Protein AF-A0A167FLJ2-F1 (afdb_monomer)

Organism: Calocera viscosa (strain TUFC12733) (NCBI:txid1330018)

Mean predicted aligned error: 7.04 Å

Solvent-accessible surface area (backbone atoms only — not comparable to full-atom values): 12359 Å² total; per-residue (Å²): 117,66,85,41,90,70,54,42,60,51,45,57,73,48,72,63,27,60,35,22,40,29,61,44,22,26,62,32,40,19,71,43,93,87,40,38,44,76,43,62,85,83,61,85,36,83,69,47,69,50,97,84,57,35,36,35,34,30,35,59,94,45,98,50,28,43,36,39,36,40,40,36,60,45,96,45,95,87,51,50,37,34,37,42,36,35,43,39,38,28,67,38,90,50,54,32,43,35,38,45,21,10,42,37,37,61,43,88,65,64,94,62,80,88,75,70,91,80,86,77,58,50,76,46,61,41,64,33,33,7,35,38,36,26,87,62,23,37,23,20,27,36,48,34,63,65,72,34,49,18,37,63,42,60,34,47,70,62,24,34,82,81,40,61,31,32,32,28,15,22,34,40,35,79,38,51,49,65,33,77,42,75,50,40,33,40,38,31,56,43,67,48,57,103,68,71,71,78,89,46,76,65,52,55,51,54,48,54,50,43,50,67,76,60,67,61,68,28,92,42,72,67,54,45,40,69,77,38,64,88,73,110

Secondary structure (DSSP, 8-state):
---BTTTB-B--S-SSSHHHH---SSEEEE--TTS---EE--S-EEEEE-TT--EEEEEEEETTEEEEEEEEPPSSTT--EEEEEEEEEE-SSS-EEEEEE---EE----S-TTS--SSS-EEEE-SSEEEEEETTEEEEEEESS--S-EEEEEPPTT-BSS-SSEEEEEEEEEE-TT-EEEEEEEEEEEE--SS-----HHHHHHHHHHHHHS----SSHHHHHHH-GGG-

Radius of gyration: 17.1 Å; Cα contacts (8 Å, |Δi|>4): 583; chains: 1; bounding box: 47×35×47 Å

Sequence (232 aa):
MAYSSTFAFSIPGGTLGIDQFAPDSTLSISDDPDGERWLARRVVLNASIDNGGVIRSEWHPWEDVSIRTWLVPPSTPDSTFHTRIHKITNHSTKHLTAADASFANETEAVRNANSIKKSGTQHYASETAAFTVSNPGVSGVIDLLGDGPAEVRSADVNTNIVFTRTVIPMILTQVKPGEDKWNATRIDGKPSGSSTKPVNDTWLTEWEGQEHSAGTKFSDVAALKAEFPCLA

Foldseek 3Di:
DDADPLLGDFAQCDAFACQSNVDEQFKWKDLDPVRTGIDTADDWAPWDADPQRWTWTKGDPDPQKIKIKTWHQDPDPPAQKIKIKIWIFGQDQTKMKMKRWAG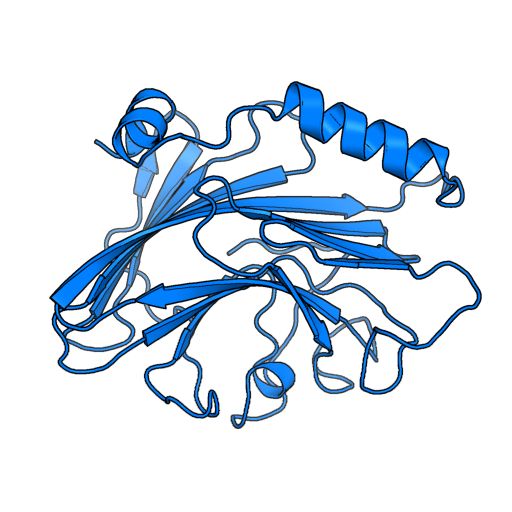WDADPDDADPPDDDDDQWDWDWDLFKIWIQHQFGIKIKGWLQSAGTWDWAKHQAPRGPPHRTTIIIIGIHMAHHRDTDMTMMMIGDDGCPPDNDRDDPVVVVVVVVVVVVVPRSDPDVVSVCVVPVVVD

Nearest PDB structures (foldseek):
  7fe3-assembly1_A  TM=5.424E-01  e=2.980E-04  Flavobacterium johnsoniae UW101
  7bm6-assembly1_B  TM=4.512E-01  e=1.551E-02  Zobellia galactanivorans
  2pcs-assembly1_A  TM=3.408E-01  e=3.235E+00  Geobacillus kaustophilus HTA426

Structure (mmCIF, N/CA/C/O backbone):
data_AF-A0A167FLJ2-F1
#
_entry.id   AF-A0A167FLJ2-F1
#
loop_
_atom_site.group_PDB
_atom_site.id
_atom_site.type_symbol
_atom_site.label_atom_id
_atom_site.label_alt_id
_atom_site.label_comp_id
_atom_site.label_asym_id
_atom_site.label_entity_id
_atom_site.label_seq_id
_atom_site.pdbx_PDB_ins_code
_atom_site.Cartn_x
_atom_site.Cartn_y
_atom_site.Cartn_z
_atom_site.occupancy
_atom_site.B_iso_or_equiv
_atom_site.auth_seq_id
_atom_site.auth_comp_id
_atom_site.auth_asym_id
_atom_site.auth_atom_id
_atom_site.pdbx_PDB_model_num
ATOM 1 N N . MET A 1 1 ? -4.713 -4.646 -4.311 1.00 82.44 1 MET A N 1
ATOM 2 C CA . MET A 1 1 ? -3.639 -5.572 -4.690 1.00 82.44 1 MET A CA 1
ATOM 3 C C . MET A 1 1 ? -3.664 -5.732 -6.190 1.00 82.44 1 MET A C 1
ATOM 5 O O . MET A 1 1 ? -4.754 -5.869 -6.739 1.00 82.44 1 MET A O 1
ATOM 9 N N . ALA A 1 2 ? -2.495 -5.693 -6.817 1.00 86.88 2 ALA A N 1
ATOM 10 C CA . ALA A 1 2 ? -2.303 -6.024 -8.221 1.00 86.88 2 ALA A CA 1
ATOM 11 C C . ALA A 1 2 ? -1.064 -6.920 -8.357 1.00 86.88 2 ALA A C 1
ATOM 13 O O . ALA A 1 2 ? -0.147 -6.826 -7.550 1.00 86.88 2 ALA A O 1
ATOM 14 N N . TYR A 1 3 ? -1.025 -7.770 -9.378 1.00 87.19 3 TYR A N 1
ATOM 15 C CA . TYR A 1 3 ? 0.133 -8.617 -9.667 1.00 87.19 3 TYR A CA 1
ATOM 16 C C . TYR A 1 3 ? 0.774 -8.194 -10.983 1.00 87.19 3 TYR A C 1
ATOM 18 O O . TYR A 1 3 ? 0.080 -7.755 -11.900 1.00 87.19 3 TYR A O 1
ATOM 26 N N . SER A 1 4 ? 2.093 -8.347 -11.078 1.00 89.00 4 SER A N 1
ATOM 27 C CA . SER A 1 4 ? 2.855 -8.061 -12.291 1.00 89.00 4 SER A CA 1
ATOM 28 C C . SER A 1 4 ? 3.665 -9.285 -12.687 1.00 89.00 4 SER A C 1
ATOM 30 O O . SER A 1 4 ? 4.384 -9.851 -11.870 1.00 89.00 4 SER A O 1
ATOM 32 N N . SER A 1 5 ? 3.581 -9.692 -13.952 1.00 89.38 5 SER A N 1
ATOM 33 C CA . SER A 1 5 ? 4.451 -10.743 -14.490 1.00 89.38 5 SER A CA 1
ATOM 34 C C . SER A 1 5 ? 5.906 -10.286 -14.622 1.00 89.38 5 SER A C 1
ATOM 36 O O . SER A 1 5 ? 6.804 -11.119 -14.592 1.00 89.38 5 SER A O 1
ATOM 38 N N . THR A 1 6 ? 6.146 -8.978 -14.748 1.00 90.00 6 THR A N 1
ATOM 39 C CA . THR A 1 6 ? 7.491 -8.395 -14.849 1.00 90.00 6 THR A CA 1
ATOM 40 C C . THR A 1 6 ? 8.181 -8.305 -13.493 1.00 90.00 6 THR A C 1
ATOM 42 O O . THR A 1 6 ? 9.355 -8.639 -13.380 1.00 90.00 6 THR A O 1
ATOM 45 N N . PHE A 1 7 ? 7.452 -7.857 -12.470 1.00 92.81 7 PHE A N 1
ATOM 46 C CA . PHE A 1 7 ? 7.988 -7.639 -11.120 1.00 92.81 7 PHE A CA 1
ATOM 47 C C . PHE A 1 7 ? 7.789 -8.847 -10.189 1.00 92.81 7 PHE A C 1
ATOM 49 O O . PHE A 1 7 ? 8.326 -8.890 -9.082 1.00 92.81 7 PHE A O 1
ATOM 56 N N . ALA A 1 8 ? 7.038 -9.846 -10.662 1.00 93.88 8 ALA A N 1
ATOM 57 C CA . ALA A 1 8 ? 6.591 -10.995 -9.892 1.00 93.88 8 ALA A CA 1
ATOM 58 C C . ALA A 1 8 ? 5.851 -10.573 -8.606 1.00 93.88 8 ALA A C 1
ATOM 60 O O . ALA A 1 8 ? 5.172 -9.543 -8.585 1.00 93.88 8 ALA A O 1
ATOM 61 N N . PHE A 1 9 ? 5.920 -11.405 -7.567 1.00 94.06 9 PHE A N 1
ATOM 62 C CA . PHE A 1 9 ? 5.395 -11.093 -6.243 1.00 94.06 9 PHE A CA 1
ATOM 63 C C . PHE A 1 9 ? 6.297 -11.661 -5.144 1.00 94.06 9 PHE A C 1
ATOM 65 O O . PHE A 1 9 ? 7.100 -12.573 -5.374 1.00 94.06 9 PHE A O 1
ATOM 72 N N . SER A 1 10 ? 6.137 -11.118 -3.948 1.00 94.75 10 SER A N 1
ATOM 73 C CA . SER A 1 10 ? 6.903 -11.436 -2.755 1.00 94.75 10 SER A CA 1
ATOM 74 C C . SER A 1 10 ? 6.071 -12.289 -1.813 1.00 94.75 10 SER A C 1
ATOM 76 O O . SER A 1 10 ? 4.848 -12.166 -1.720 1.00 94.75 10 SER A O 1
ATOM 78 N N . ILE A 1 11 ? 6.745 -13.197 -1.122 1.00 93.38 11 ILE A N 1
ATOM 79 C CA . ILE A 1 11 ? 6.173 -14.018 -0.064 1.00 93.38 11 ILE A CA 1
ATOM 80 C C . ILE A 1 11 ? 6.906 -13.647 1.227 1.00 93.38 11 ILE A C 1
ATOM 82 O O . ILE A 1 11 ? 8.137 -13.552 1.200 1.00 93.38 11 ILE A O 1
ATOM 86 N N . PRO A 1 12 ? 6.193 -13.459 2.354 1.00 92.81 12 PRO A N 1
ATOM 87 C CA . PRO A 1 12 ? 6.838 -13.167 3.625 1.00 92.81 12 PRO A CA 1
ATOM 88 C C . PRO A 1 12 ? 7.912 -14.209 3.968 1.00 92.81 12 PRO A C 1
ATOM 90 O O . PRO A 1 12 ? 7.626 -15.406 4.041 1.00 92.81 12 PRO A O 1
ATOM 93 N N . GLY A 1 13 ? 9.145 -13.750 4.191 1.00 89.88 13 GLY A N 1
ATOM 94 C CA . GLY A 1 13 ? 10.271 -14.587 4.629 1.00 89.88 13 GLY A CA 1
ATOM 95 C C . GLY A 1 13 ? 10.269 -14.846 6.139 1.00 89.88 13 GLY A C 1
ATOM 96 O O . GLY A 1 13 ? 10.947 -15.751 6.623 1.00 89.88 13 GLY A O 1
ATOM 97 N N . GLY A 1 14 ? 9.481 -14.066 6.878 1.00 90.88 14 GLY A N 1
ATOM 98 C CA . GLY A 1 14 ? 9.306 -14.158 8.320 1.00 90.88 14 GLY A CA 1
ATOM 99 C C . GLY A 1 14 ? 8.166 -13.259 8.797 1.00 90.88 14 GLY A C 1
ATOM 100 O O . GLY A 1 14 ? 7.367 -12.768 7.999 1.00 90.88 14 GLY A O 1
ATOM 101 N N . THR A 1 15 ? 8.067 -13.069 10.111 1.00 86.19 15 THR A N 1
ATOM 102 C CA . THR A 1 15 ? 6.959 -12.332 10.749 1.00 86.19 15 THR A CA 1
ATOM 103 C C . THR A 1 15 ? 7.416 -11.098 11.521 1.00 86.19 15 THR A C 1
ATOM 105 O O . THR A 1 15 ? 6.609 -10.553 12.269 1.00 86.19 15 THR A O 1
ATOM 108 N N . LEU A 1 16 ? 8.697 -10.729 11.420 1.00 91.50 16 LEU A N 1
ATOM 109 C CA . LEU A 1 16 ? 9.323 -9.673 12.214 1.00 91.50 16 LEU A CA 1
ATOM 110 C C . LEU A 1 16 ? 9.861 -8.573 11.299 1.00 91.50 16 LEU A C 1
ATOM 112 O O . LEU A 1 16 ? 10.849 -8.756 10.586 1.00 91.50 16 LEU A O 1
ATOM 116 N N . GLY A 1 17 ? 9.177 -7.437 11.312 1.00 94.38 17 GLY A N 1
ATOM 117 C CA . GLY A 1 17 ? 9.516 -6.263 10.527 1.00 94.38 17 GLY A CA 1
ATOM 118 C C . GLY A 1 17 ? 8.892 -6.256 9.133 1.00 94.38 17 GLY A C 1
ATOM 119 O O . GLY A 1 17 ? 8.553 -7.289 8.545 1.00 94.38 17 GLY A O 1
ATOM 120 N N . ILE A 1 18 ? 8.775 -5.053 8.573 1.00 94.94 18 ILE A N 1
ATOM 121 C CA . ILE A 1 18 ? 8.226 -4.849 7.227 1.00 94.94 18 ILE A CA 1
ATOM 122 C C . ILE A 1 18 ? 9.104 -5.477 6.133 1.00 94.94 18 ILE A C 1
ATOM 124 O O . ILE A 1 18 ? 8.587 -5.929 5.115 1.00 94.94 18 ILE A O 1
ATOM 128 N N . ASP A 1 19 ? 10.415 -5.568 6.371 1.00 93.75 19 ASP A N 1
ATOM 129 C CA . ASP A 1 19 ? 11.386 -6.122 5.423 1.00 93.75 19 ASP A CA 1
ATOM 130 C C . ASP A 1 19 ? 11.192 -7.641 5.233 1.00 93.75 19 ASP A C 1
ATOM 132 O O . ASP A 1 19 ? 11.291 -8.146 4.114 1.00 93.75 19 ASP A O 1
ATOM 136 N N . GLN A 1 20 ? 10.858 -8.371 6.309 1.00 94.31 20 GLN A N 1
ATOM 137 C CA . GLN A 1 20 ? 10.501 -9.798 6.253 1.00 94.31 20 GLN A CA 1
ATOM 138 C C . GLN A 1 20 ? 9.083 -10.024 5.747 1.00 94.31 20 GLN A C 1
ATOM 140 O O . GLN A 1 20 ? 8.828 -11.028 5.081 1.00 94.31 20 GLN A O 1
ATOM 145 N N . PHE A 1 21 ? 8.164 -9.113 6.081 1.00 95.94 21 PHE A N 1
ATOM 146 C CA . PHE A 1 21 ? 6.792 -9.164 5.592 1.00 95.94 21 PHE A CA 1
ATOM 147 C C . PHE A 1 21 ? 6.718 -8.931 4.077 1.00 95.94 21 PHE A C 1
ATOM 149 O O . PHE A 1 21 ? 5.854 -9.505 3.420 1.00 95.94 21 PHE A O 1
ATOM 156 N N . ALA A 1 22 ? 7.648 -8.132 3.536 1.00 95.44 22 ALA A N 1
ATOM 157 C CA . ALA A 1 22 ? 7.833 -7.846 2.116 1.00 95.44 22 ALA A CA 1
ATOM 158 C C . ALA A 1 22 ? 6.513 -7.519 1.384 1.00 95.44 22 ALA A C 1
ATOM 160 O O . ALA A 1 22 ? 6.160 -8.202 0.420 1.00 95.44 22 ALA A O 1
ATOM 161 N N . PRO A 1 23 ? 5.748 -6.505 1.839 1.00 93.69 23 PRO A N 1
ATOM 162 C CA . PRO A 1 23 ? 4.436 -6.235 1.277 1.00 93.69 23 PRO A CA 1
ATOM 163 C C . PRO A 1 23 ? 4.579 -5.597 -0.097 1.00 93.69 23 PRO A C 1
ATOM 165 O O . PRO A 1 23 ? 4.807 -4.399 -0.183 1.00 93.69 23 PRO A O 1
ATOM 168 N N . ASP A 1 24 ? 4.431 -6.359 -1.175 1.00 92.56 24 ASP A N 1
ATOM 169 C CA . ASP A 1 24 ? 4.435 -5.795 -2.519 1.00 92.56 24 ASP A CA 1
ATOM 170 C C . ASP A 1 24 ? 3.029 -5.641 -3.098 1.00 92.56 24 ASP A C 1
ATOM 172 O O . ASP A 1 24 ? 2.114 -6.437 -2.887 1.00 92.56 24 ASP A O 1
ATOM 176 N N . SER A 1 25 ? 2.836 -4.525 -3.798 1.00 94.69 25 SER A N 1
ATOM 177 C CA . SER A 1 25 ? 1.577 -4.132 -4.428 1.00 94.69 25 SER A CA 1
ATOM 178 C C . SER A 1 25 ? 0.351 -4.269 -3.509 1.00 94.69 25 SER A C 1
ATOM 180 O O . SER A 1 25 ? -0.762 -4.589 -3.949 1.00 94.69 25 SER A O 1
ATOM 182 N N . THR A 1 26 ? 0.520 -3.995 -2.214 1.00 95.62 26 THR A N 1
ATOM 183 C CA . THR A 1 26 ? -0.542 -4.126 -1.216 1.00 95.62 26 THR A CA 1
ATOM 184 C C . THR A 1 26 ? -0.454 -3.071 -0.118 1.00 95.62 26 THR A C 1
ATOM 186 O O . THR A 1 26 ? 0.623 -2.577 0.208 1.00 95.62 26 THR A O 1
ATOM 189 N N . LEU A 1 27 ? -1.611 -2.791 0.485 1.00 97.44 27 LEU A N 1
ATOM 190 C CA . LEU A 1 27 ? -1.714 -2.080 1.751 1.00 97.44 27 LEU A CA 1
ATOM 191 C C . LEU A 1 27 ? -1.494 -3.068 2.897 1.00 97.44 27 LEU A C 1
ATOM 193 O O . LEU A 1 27 ? -2.144 -4.121 2.940 1.00 97.44 27 LEU A O 1
ATOM 197 N N . SER A 1 28 ? -0.636 -2.686 3.834 1.00 97.12 28 SER A N 1
ATOM 198 C CA . SER A 1 28 ? -0.332 -3.431 5.056 1.00 97.12 28 SER A CA 1
ATOM 199 C C . SER A 1 28 ? -0.493 -2.535 6.274 1.00 97.12 28 SER A C 1
ATOM 201 O O . SER A 1 28 ? -0.269 -1.333 6.178 1.00 97.12 28 SER A O 1
ATOM 203 N N . ILE A 1 29 ? -0.890 -3.101 7.411 1.00 97.62 29 ILE A N 1
ATOM 204 C CA . ILE A 1 29 ? -1.167 -2.348 8.639 1.00 97.62 29 ILE A CA 1
ATOM 205 C C . ILE A 1 29 ? -0.451 -3.000 9.820 1.00 97.62 29 ILE A C 1
ATOM 207 O O . ILE A 1 29 ? -0.480 -4.223 9.954 1.00 97.62 29 ILE A O 1
ATOM 211 N N . SER A 1 30 ? 0.136 -2.179 10.683 1.00 97.44 30 SER A N 1
ATOM 212 C CA . SER A 1 30 ? 0.721 -2.558 11.969 1.00 97.44 30 SER A CA 1
ATOM 213 C C . SER A 1 30 ? 0.032 -1.787 13.094 1.00 97.44 30 SER A C 1
ATOM 215 O O . SER A 1 30 ? -0.171 -0.580 12.967 1.00 97.44 30 SER A O 1
ATOM 217 N N . ASP A 1 31 ? -0.308 -2.466 14.190 1.00 96.44 31 ASP A N 1
ATOM 218 C CA . ASP A 1 31 ? -0.665 -1.855 15.480 1.00 96.44 31 ASP A CA 1
ATOM 219 C C . ASP A 1 31 ? 0.512 -1.867 16.476 1.00 96.44 31 ASP A C 1
ATOM 221 O O . ASP A 1 31 ? 0.356 -1.484 17.639 1.00 96.44 31 ASP A O 1
ATOM 225 N N . ASP A 1 32 ? 1.677 -2.336 16.020 1.00 93.94 32 ASP A N 1
ATOM 226 C CA . ASP A 1 32 ? 2.922 -2.415 16.770 1.00 93.94 32 ASP A CA 1
ATOM 227 C C . ASP A 1 32 ? 3.747 -1.130 16.550 1.00 93.94 32 ASP A C 1
ATOM 229 O O . ASP A 1 32 ? 4.119 -0.850 15.401 1.00 93.94 32 ASP A O 1
ATOM 233 N N . PRO A 1 33 ? 4.042 -0.351 17.611 1.00 88.75 33 PRO A N 1
ATOM 234 C CA . PRO A 1 33 ? 4.858 0.860 17.519 1.00 88.75 33 PRO A CA 1
ATOM 235 C C . PRO A 1 33 ? 6.273 0.615 16.989 1.00 88.75 33 PRO A C 1
ATOM 237 O O . PRO A 1 33 ? 6.836 1.504 16.353 1.00 88.75 3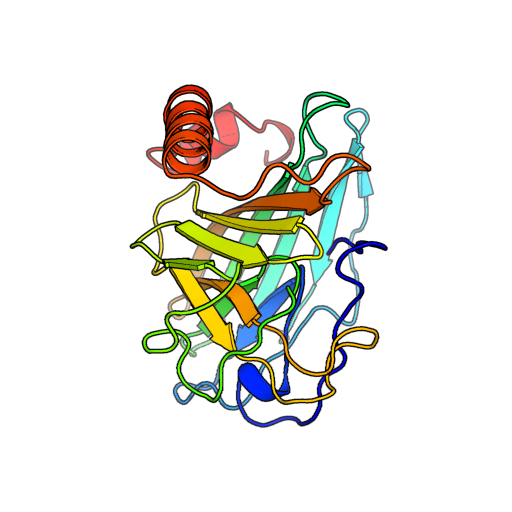3 PRO A O 1
ATOM 240 N N . ASP A 1 34 ? 6.831 -0.574 17.230 1.00 90.06 34 ASP A N 1
ATOM 241 C CA . ASP A 1 34 ? 8.172 -0.945 16.775 1.00 90.06 34 ASP A CA 1
ATOM 242 C C . ASP A 1 34 ? 8.155 -1.455 15.321 1.00 90.06 34 ASP A C 1
ATOM 244 O O . ASP A 1 34 ? 9.201 -1.645 14.702 1.00 90.06 34 ASP A O 1
ATOM 248 N N . GLY A 1 35 ? 6.964 -1.643 14.735 1.00 89.31 35 GLY A N 1
ATOM 249 C CA . GLY A 1 35 ? 6.806 -2.078 13.349 1.00 89.31 35 GLY A CA 1
ATOM 250 C C . GLY A 1 35 ? 7.192 -3.539 13.121 1.00 89.31 35 GLY A C 1
ATOM 251 O O . GLY A 1 35 ? 7.552 -3.907 12.003 1.00 89.31 35 GLY A O 1
ATOM 252 N N . GLU A 1 36 ? 7.116 -4.377 14.155 1.00 92.12 36 GLU A N 1
ATOM 253 C CA . GLU A 1 36 ? 7.486 -5.792 14.072 1.00 92.12 36 GLU A CA 1
ATOM 254 C C . GLU A 1 36 ? 6.409 -6.644 13.393 1.00 92.12 36 GLU A C 1
ATOM 256 O O . GLU A 1 36 ? 6.729 -7.600 12.693 1.00 92.12 36 GLU A O 1
ATOM 261 N N . ARG A 1 37 ? 5.123 -6.316 13.558 1.00 94.56 37 ARG A N 1
ATOM 262 C CA . ARG A 1 37 ? 4.017 -7.162 13.085 1.00 94.56 37 ARG A CA 1
ATOM 263 C C . ARG A 1 37 ? 3.145 -6.433 12.083 1.00 94.56 37 ARG A C 1
ATOM 265 O O . ARG A 1 37 ? 2.548 -5.412 12.394 1.00 94.56 37 ARG A O 1
ATOM 272 N N . TRP A 1 38 ? 3.002 -7.029 10.906 1.00 96.75 38 TRP A N 1
ATOM 273 C CA . TRP A 1 38 ? 2.205 -6.474 9.820 1.00 96.75 38 TRP A CA 1
ATOM 274 C C . TRP A 1 38 ? 1.111 -7.442 9.399 1.00 96.75 38 TRP A C 1
ATOM 276 O O . TRP A 1 38 ? 1.310 -8.656 9.332 1.00 96.75 38 TRP A O 1
ATOM 286 N N . LEU A 1 39 ? -0.056 -6.887 9.094 1.00 96.75 39 LEU A N 1
ATOM 287 C CA . LEU A 1 39 ? -1.187 -7.601 8.529 1.00 96.75 39 LEU A CA 1
ATOM 288 C C . LEU A 1 39 ? -1.494 -7.054 7.140 1.00 96.75 39 LEU A C 1
ATOM 290 O O . LEU A 1 39 ? -1.577 -5.845 6.932 1.00 96.75 39 LEU A O 1
ATOM 294 N N . ALA A 1 40 ? -1.741 -7.965 6.206 1.00 95.56 40 ALA A N 1
ATOM 295 C CA . ALA A 1 40 ? -2.342 -7.665 4.917 1.00 95.56 40 ALA A CA 1
ATOM 296 C C . ALA A 1 40 ? -3.716 -8.332 4.826 1.00 95.56 40 ALA A C 1
ATOM 298 O O . ALA A 1 40 ? -4.113 -9.163 5.652 1.00 95.56 40 ALA A O 1
ATOM 299 N N . ARG A 1 41 ? -4.465 -7.966 3.791 1.00 95.94 41 ARG A N 1
ATOM 300 C CA . ARG A 1 41 ? -5.815 -8.475 3.577 1.00 95.94 41 ARG A CA 1
ATOM 301 C C . ARG A 1 41 ? -5.830 -9.982 3.336 1.00 95.94 41 ARG A C 1
ATOM 303 O O . ARG A 1 41 ? -5.389 -10.446 2.292 1.00 95.94 41 ARG A O 1
ATOM 310 N N . ARG A 1 42 ? -6.444 -10.722 4.263 1.00 92.62 42 ARG A N 1
ATOM 311 C CA . ARG A 1 42 ? -6.671 -12.173 4.143 1.00 92.62 42 ARG A CA 1
ATOM 312 C C . ARG A 1 42 ? -8.096 -12.535 3.725 1.00 92.62 42 ARG A C 1
ATOM 314 O O . ARG A 1 42 ? -8.289 -13.434 2.916 1.00 92.62 42 ARG A O 1
ATOM 321 N N . VAL A 1 43 ? -9.091 -11.852 4.291 1.00 95.69 43 VAL A N 1
ATOM 322 C CA . VAL A 1 43 ? -10.515 -12.073 4.001 1.00 95.69 43 VAL A CA 1
ATOM 323 C C . VAL A 1 43 ? -11.066 -10.832 3.315 1.00 95.69 43 VAL A C 1
ATOM 325 O O . VAL A 1 43 ? -10.875 -9.719 3.802 1.00 95.69 43 VAL A O 1
ATOM 328 N N . VAL A 1 44 ? -11.729 -11.031 2.177 1.00 96.81 44 VAL A N 1
ATOM 329 C CA . VAL A 1 44 ? -12.363 -9.961 1.403 1.00 96.81 44 VAL A CA 1
ATOM 330 C C . VAL A 1 44 ? -13.856 -9.952 1.705 1.00 96.81 44 VAL A C 1
ATOM 332 O O . VAL A 1 44 ? -14.526 -10.974 1.574 1.00 96.81 44 VAL A O 1
ATOM 335 N N . LEU A 1 45 ? -14.374 -8.790 2.081 1.00 97.75 45 LEU A N 1
ATOM 336 C CA . LEU A 1 45 ? -15.783 -8.542 2.359 1.00 97.75 45 LEU A CA 1
ATOM 337 C C . LEU A 1 45 ? -16.327 -7.507 1.372 1.00 97.75 45 LEU A C 1
ATOM 339 O O . LEU A 1 45 ? -15.578 -6.674 0.859 1.00 97.75 45 LEU A O 1
ATOM 343 N N . ASN A 1 46 ? -17.638 -7.544 1.123 1.00 96.25 46 ASN A N 1
ATOM 344 C CA . ASN A 1 46 ? -18.362 -6.521 0.357 1.00 96.25 46 ASN A CA 1
ATOM 345 C C . ASN A 1 46 ? -17.715 -6.168 -1.000 1.00 96.25 46 ASN A C 1
ATOM 347 O O . ASN A 1 46 ? -17.727 -5.006 -1.414 1.00 96.25 46 ASN A O 1
ATOM 351 N N . ALA A 1 47 ? -17.124 -7.163 -1.671 1.00 96.81 47 ALA A N 1
ATOM 352 C CA . ALA A 1 47 ? -16.474 -6.977 -2.960 1.00 96.81 47 ALA A CA 1
ATOM 353 C C . ALA A 1 47 ? -17.501 -6.650 -4.052 1.00 96.81 47 ALA A C 1
ATOM 355 O O . ALA A 1 47 ? -18.517 -7.330 -4.188 1.00 96.81 47 ALA A O 1
ATOM 356 N N . SER A 1 48 ? -17.219 -5.622 -4.844 1.00 96.88 48 SER A N 1
ATOM 357 C CA . SER A 1 48 ? -18.039 -5.210 -5.982 1.00 96.88 48 SER A CA 1
ATOM 358 C C . SER A 1 48 ? -17.167 -4.579 -7.061 1.00 96.88 48 SER A C 1
ATOM 360 O O . SER A 1 48 ? -16.134 -3.990 -6.749 1.00 96.88 48 SER A O 1
ATOM 362 N N . ILE A 1 49 ? -17.609 -4.652 -8.311 1.00 97.06 49 ILE A N 1
ATOM 363 C CA . ILE A 1 49 ? -17.040 -3.905 -9.434 1.00 97.06 49 ILE A CA 1
ATOM 364 C C . ILE A 1 49 ? -18.143 -3.029 -10.029 1.00 97.06 49 ILE A C 1
ATOM 366 O O . ILE A 1 49 ? -19.271 -3.502 -10.183 1.00 97.06 49 ILE A O 1
ATOM 370 N N . ASP A 1 50 ? -17.852 -1.757 -10.289 1.00 94.69 50 ASP A N 1
ATOM 371 C CA . ASP A 1 50 ? -18.806 -0.846 -10.929 1.00 94.69 50 ASP A CA 1
ATOM 372 C C . ASP A 1 50 ? -18.683 -0.847 -12.465 1.00 94.69 50 ASP A C 1
ATOM 374 O O . ASP A 1 50 ? -17.824 -1.513 -13.046 1.00 94.69 50 ASP A O 1
ATOM 378 N N . ASN A 1 51 ? -19.550 -0.085 -13.139 1.00 92.00 51 ASN A N 1
ATOM 379 C CA . ASN A 1 51 ? -19.559 0.017 -14.604 1.00 92.00 51 ASN A CA 1
ATOM 380 C C . ASN A 1 51 ? -18.302 0.693 -15.184 1.00 92.00 51 ASN A C 1
ATOM 382 O O . ASN A 1 51 ? -18.041 0.554 -16.376 1.00 92.00 51 ASN A O 1
ATOM 386 N N . GLY A 1 52 ? -17.544 1.430 -14.367 1.00 90.12 52 GLY A N 1
ATOM 387 C CA . GLY A 1 52 ? -16.257 2.024 -14.730 1.00 90.12 52 GLY A CA 1
ATOM 388 C C . GLY A 1 52 ? -15.070 1.092 -14.476 1.00 90.12 52 GLY A C 1
ATOM 389 O O . GLY A 1 52 ? -13.932 1.472 -14.738 1.00 90.12 52 GLY A O 1
ATOM 390 N N . GLY A 1 53 ? -15.312 -0.121 -13.967 1.00 93.44 53 GLY A N 1
ATOM 391 C CA . GLY A 1 53 ? -14.273 -1.088 -13.624 1.00 93.44 53 GLY A CA 1
ATOM 392 C C . GLY A 1 53 ? -13.601 -0.830 -12.275 1.00 93.44 53 GLY A C 1
ATOM 393 O O . GLY A 1 53 ? -12.613 -1.495 -11.962 1.00 93.44 53 GLY A O 1
ATOM 394 N N . VAL A 1 54 ? -14.112 0.100 -11.458 1.00 96.31 54 VAL A N 1
ATOM 395 C CA . VAL A 1 54 ? -13.580 0.345 -10.113 1.00 96.31 54 VAL A CA 1
ATOM 396 C C . VAL A 1 54 ? -13.942 -0.834 -9.224 1.00 96.31 54 VAL A C 1
ATOM 398 O O . VAL A 1 54 ? -15.117 -1.155 -9.025 1.00 96.31 54 VAL A O 1
ATOM 401 N N . ILE A 1 55 ? -12.924 -1.469 -8.650 1.00 96.62 55 ILE A N 1
ATOM 402 C CA . ILE A 1 55 ? -13.109 -2.577 -7.717 1.00 96.62 55 ILE A CA 1
ATOM 403 C C . ILE A 1 55 ? -13.140 -2.016 -6.303 1.00 96.62 55 ILE A C 1
ATOM 405 O O . ILE A 1 55 ? -12.165 -1.439 -5.826 1.00 96.62 55 ILE A O 1
ATOM 409 N N . ARG A 1 56 ? -14.240 -2.245 -5.594 1.00 97.12 56 ARG A N 1
ATOM 410 C CA . ARG A 1 56 ? -14.405 -1.886 -4.187 1.00 97.12 56 ARG A CA 1
ATOM 411 C C . ARG A 1 56 ? -14.420 -3.143 -3.333 1.00 97.12 56 ARG A C 1
ATOM 413 O O . ARG A 1 56 ? -14.987 -4.158 -3.719 1.00 97.12 56 ARG A O 1
ATOM 420 N N . SER A 1 57 ? -13.797 -3.083 -2.166 1.00 97.38 57 SER A N 1
ATOM 421 C CA . SER A 1 57 ? -13.797 -4.175 -1.189 1.00 97.38 57 SER A CA 1
ATOM 422 C C . SER A 1 57 ? -13.518 -3.659 0.214 1.00 97.38 57 SER A C 1
ATOM 424 O O . SER A 1 57 ? -12.992 -2.562 0.392 1.00 97.38 57 SER A O 1
ATOM 426 N N . GLU A 1 58 ? -13.850 -4.468 1.209 1.00 97.94 58 GLU A N 1
ATOM 427 C CA . GLU A 1 58 ? -13.633 -4.180 2.619 1.00 97.94 58 GLU A CA 1
ATOM 428 C C . GLU A 1 58 ? -12.893 -5.336 3.292 1.00 97.94 58 GLU A C 1
ATOM 430 O O . GLU A 1 58 ? -12.976 -6.486 2.854 1.00 97.94 58 GLU A O 1
ATOM 435 N N . TRP A 1 59 ? -12.143 -5.036 4.343 1.00 98.19 59 TRP A N 1
ATOM 436 C CA . TRP A 1 59 ? -11.519 -6.033 5.200 1.00 98.19 59 TRP A CA 1
ATOM 437 C C . TRP A 1 59 ? -11.267 -5.467 6.594 1.00 98.19 59 TRP A C 1
ATOM 439 O O . TRP A 1 59 ? -11.235 -4.252 6.781 1.00 98.19 59 TRP A O 1
ATOM 449 N N . HIS A 1 60 ? -11.081 -6.367 7.554 1.00 98.19 60 HIS A N 1
ATOM 450 C CA . HIS A 1 60 ? -10.877 -6.043 8.961 1.00 98.19 60 HIS A CA 1
ATOM 451 C C . HIS A 1 60 ? -9.555 -6.668 9.418 1.00 98.19 60 HIS A C 1
ATOM 453 O O . HIS A 1 60 ? -9.494 -7.898 9.521 1.00 98.19 60 HIS A O 1
ATOM 459 N N . PRO A 1 61 ? -8.480 -5.881 9.627 1.00 96.88 61 PRO A N 1
ATOM 460 C CA . PRO A 1 61 ? -7.263 -6.404 10.244 1.00 96.88 61 PRO A CA 1
ATOM 461 C C . PRO A 1 61 ? -7.524 -6.847 11.696 1.00 96.88 61 PRO A C 1
ATOM 463 O O . PRO A 1 61 ? -7.019 -7.884 12.119 1.00 96.88 61 PRO A O 1
ATOM 466 N N . TRP A 1 62 ? -8.384 -6.104 12.405 1.00 97.44 62 TRP A N 1
ATOM 467 C CA . TRP A 1 62 ? -8.909 -6.395 13.744 1.00 97.44 62 TRP A CA 1
ATOM 468 C C . TRP A 1 62 ? -10.409 -6.073 13.804 1.00 97.44 62 TRP A C 1
ATOM 470 O O . TRP A 1 62 ? -10.945 -5.463 12.884 1.00 97.44 62 TRP A O 1
ATOM 480 N N . GLU A 1 63 ? -11.098 -6.480 14.872 1.00 96.69 63 GLU A N 1
ATOM 481 C CA . GLU A 1 63 ? -12.550 -6.269 15.031 1.00 96.69 63 GLU A CA 1
ATOM 482 C C . GLU A 1 63 ? -12.946 -4.781 15.048 1.00 96.69 63 GLU A C 1
ATOM 484 O O . GLU A 1 63 ? -13.994 -4.404 14.529 1.00 96.69 63 GLU A O 1
ATOM 489 N N . ASP A 1 64 ? -12.083 -3.931 15.597 1.00 97.62 64 ASP A N 1
ATOM 490 C CA . ASP A 1 64 ? -12.262 -2.489 15.773 1.00 97.62 64 ASP A CA 1
ATOM 491 C C . ASP A 1 64 ? -11.563 -1.645 14.692 1.00 97.62 64 ASP A C 1
ATOM 493 O O . ASP A 1 64 ? -11.510 -0.417 14.791 1.00 97.62 64 ASP A O 1
ATOM 497 N N . VAL A 1 65 ? -11.053 -2.277 13.632 1.00 98.38 65 VAL A N 1
ATOM 498 C CA . VAL A 1 65 ? -10.423 -1.590 12.500 1.00 98.38 65 VAL A CA 1
ATOM 499 C C . VAL A 1 65 ? -11.028 -2.096 11.201 1.00 98.38 65 VAL A C 1
ATOM 501 O O . VAL A 1 65 ? -10.951 -3.281 10.886 1.00 98.38 65 VAL A O 1
ATOM 504 N N . SER A 1 66 ? -11.592 -1.191 10.404 1.00 98.38 66 SER A N 1
ATOM 505 C CA . SER A 1 66 ? -12.141 -1.522 9.086 1.00 98.38 66 SER A CA 1
ATOM 506 C C . SER A 1 66 ? -11.427 -0.743 7.994 1.00 98.38 66 SER A C 1
ATOM 508 O O . SER A 1 66 ? -11.074 0.426 8.155 1.00 98.38 66 SER A O 1
ATOM 510 N N . ILE A 1 67 ? -11.182 -1.407 6.868 1.00 98.50 67 ILE A N 1
ATOM 511 C CA . ILE A 1 67 ? -10.492 -0.811 5.731 1.00 98.50 67 ILE A CA 1
ATOM 512 C C . ILE A 1 67 ? -11.302 -1.060 4.480 1.00 98.50 67 ILE A C 1
ATOM 514 O O . ILE A 1 67 ? -11.394 -2.184 3.981 1.00 98.50 67 ILE A O 1
ATOM 518 N N . ARG A 1 68 ? -11.828 0.024 3.922 1.00 98.25 68 ARG A N 1
ATOM 519 C CA . ARG A 1 68 ? -12.446 0.019 2.602 1.00 98.25 68 ARG A CA 1
ATOM 520 C C . ARG A 1 68 ? -11.419 0.438 1.570 1.00 98.25 68 ARG A C 1
ATOM 522 O O . ARG A 1 68 ? -10.679 1.388 1.778 1.00 98.25 68 ARG A O 1
ATOM 529 N N . THR A 1 69 ? -11.344 -0.298 0.474 1.00 97.75 69 THR A N 1
ATOM 530 C CA . THR A 1 69 ? -10.417 -0.041 -0.625 1.00 97.75 69 THR A CA 1
ATOM 531 C C . THR A 1 69 ? -11.180 0.082 -1.927 1.00 97.75 69 THR A C 1
ATOM 533 O O . THR A 1 69 ? -11.993 -0.790 -2.236 1.00 97.75 69 THR A O 1
ATOM 536 N N . TRP A 1 70 ? -10.845 1.105 -2.700 1.00 97.69 70 TRP A N 1
ATOM 537 C CA . TRP A 1 70 ? -11.210 1.279 -4.094 1.00 97.69 70 TRP A CA 1
ATOM 538 C C . TRP A 1 70 ? -9.942 1.159 -4.931 1.00 97.69 70 TRP A C 1
ATOM 540 O O . TRP A 1 70 ? -8.948 1.837 -4.680 1.00 97.69 70 TRP A O 1
ATOM 550 N N . LEU A 1 71 ? -9.966 0.261 -5.903 1.00 96.31 71 LEU A N 1
ATOM 551 C CA . LEU A 1 71 ? -8.934 0.101 -6.910 1.00 96.31 71 LEU A CA 1
ATOM 552 C C . LEU A 1 71 ? -9.497 0.668 -8.209 1.00 96.31 71 LEU A C 1
ATOM 554 O O . LEU A 1 71 ? -10.364 0.055 -8.833 1.00 96.31 71 LEU A O 1
ATOM 558 N N . VAL A 1 72 ? -9.035 1.862 -8.562 1.00 95.00 72 VAL A N 1
ATOM 559 C CA . VAL A 1 72 ? -9.449 2.580 -9.764 1.00 95.00 72 VAL A CA 1
ATOM 560 C C . VAL A 1 72 ? -8.511 2.170 -10.903 1.00 95.00 72 VAL A C 1
ATOM 562 O O . VAL A 1 72 ? -7.288 2.311 -10.756 1.00 95.00 72 VAL A O 1
ATOM 565 N N . PRO A 1 73 ? -9.047 1.628 -12.013 1.00 91.69 73 PRO A N 1
ATOM 566 C CA . PRO A 1 73 ? -8.229 1.218 -13.143 1.00 91.69 73 PRO A CA 1
ATOM 567 C C . PRO A 1 73 ? -7.550 2.427 -13.808 1.00 91.69 73 PRO A C 1
ATOM 569 O O . PRO A 1 73 ? -7.962 3.570 -13.594 1.00 91.69 73 PRO A O 1
ATOM 572 N N . PRO A 1 74 ? -6.513 2.194 -14.625 1.00 86.94 74 PRO A N 1
ATOM 573 C CA . PRO A 1 74 ? -5.885 3.254 -15.402 1.00 86.94 74 PRO A CA 1
ATOM 574 C C . PRO A 1 74 ? -6.897 3.956 -16.326 1.00 86.94 74 PRO A C 1
ATOM 576 O O . PRO A 1 74 ? -7.720 3.295 -16.960 1.00 86.94 74 PRO A O 1
ATOM 579 N N . SER A 1 75 ? -6.815 5.286 -16.448 1.00 76.88 75 SER A N 1
ATOM 580 C CA . SER A 1 75 ? -7.752 6.073 -17.270 1.00 76.88 75 SER A CA 1
ATOM 581 C C . SER A 1 75 ? -7.608 5.833 -18.778 1.00 76.88 75 SER A C 1
ATOM 583 O O . SER A 1 75 ? -8.528 6.118 -19.541 1.00 76.88 75 SER A O 1
ATOM 585 N N . THR A 1 76 ? -6.454 5.328 -19.224 1.00 79.00 76 THR A N 1
ATOM 586 C CA . THR A 1 76 ? -6.170 4.985 -20.624 1.00 79.00 76 THR A CA 1
ATOM 587 C C . THR A 1 76 ? -5.384 3.671 -20.705 1.00 79.00 76 THR A C 1
ATOM 589 O O . THR A 1 76 ? -4.661 3.346 -19.761 1.00 79.00 76 THR A O 1
ATOM 592 N N . PRO A 1 77 ? -5.463 2.920 -21.823 1.00 74.31 77 PRO A N 1
ATOM 593 C CA . PRO A 1 77 ? -4.692 1.684 -22.006 1.00 74.31 77 PRO A CA 1
ATOM 594 C C . PRO A 1 77 ? -3.169 1.863 -21.934 1.00 74.31 77 PRO A C 1
ATOM 596 O O . PRO A 1 77 ? -2.464 0.922 -21.588 1.00 74.31 77 PRO A O 1
ATOM 599 N N . ASP A 1 78 ? -2.674 3.063 -22.248 1.00 73.69 78 ASP A N 1
ATOM 600 C CA . ASP A 1 78 ? -1.243 3.390 -22.230 1.00 73.69 78 ASP A CA 1
ATOM 601 C C . ASP A 1 78 ? -0.748 3.847 -20.848 1.00 73.69 78 ASP A C 1
ATOM 603 O O . ASP A 1 78 ? 0.453 4.047 -20.650 1.00 73.69 78 ASP A O 1
ATOM 607 N N . SER A 1 79 ? -1.658 4.041 -19.888 1.00 81.75 79 SER A N 1
ATOM 608 C CA . SER A 1 79 ? -1.288 4.416 -18.529 1.00 81.75 79 SER A CA 1
ATOM 609 C C . SER A 1 79 ? -0.612 3.247 -17.815 1.00 81.75 79 SER A C 1
ATOM 611 O O . SER A 1 79 ? -1.098 2.116 -17.806 1.00 81.75 79 SER A O 1
ATOM 613 N N . THR A 1 80 ? 0.512 3.542 -17.170 1.00 83.31 80 THR A N 1
ATOM 614 C CA . THR A 1 80 ? 1.332 2.566 -16.443 1.00 83.31 80 THR A CA 1
ATOM 615 C C . THR A 1 80 ? 1.014 2.513 -14.953 1.00 83.31 80 THR A C 1
ATOM 617 O O . THR A 1 80 ? 1.768 1.904 -14.192 1.00 83.31 80 THR A O 1
ATOM 620 N N . PHE A 1 81 ? -0.082 3.148 -14.528 1.00 88.56 81 PHE A N 1
ATOM 621 C CA . PHE A 1 81 ? -0.488 3.194 -13.131 1.00 88.56 81 PHE A CA 1
ATOM 622 C C . PHE A 1 81 ? -1.963 2.902 -12.929 1.00 88.56 81 PHE A C 1
ATOM 624 O O . PHE A 1 81 ? -2.813 3.221 -13.758 1.00 88.56 81 PHE A O 1
ATOM 631 N N . HIS A 1 82 ? -2.265 2.365 -11.756 1.00 92.06 82 HIS A N 1
ATOM 632 C CA . HIS A 1 82 ? -3.609 2.338 -11.196 1.00 92.06 82 HIS A CA 1
ATOM 633 C C . HIS A 1 82 ? -3.637 3.169 -9.914 1.00 92.06 82 HIS A C 1
ATOM 635 O O . HIS A 1 82 ? -2.597 3.413 -9.299 1.00 92.06 82 HIS A O 1
ATOM 641 N N . THR A 1 83 ? -4.824 3.611 -9.503 1.00 94.06 83 THR A N 1
ATOM 642 C CA . THR A 1 83 ? -4.983 4.374 -8.257 1.00 94.06 83 THR A CA 1
ATOM 643 C C . THR A 1 83 ? -5.615 3.486 -7.194 1.00 94.06 83 THR A C 1
ATOM 645 O O . THR A 1 83 ? -6.615 2.811 -7.450 1.00 94.06 83 THR A O 1
ATOM 648 N N . ARG A 1 84 ? -5.035 3.465 -5.993 1.00 96.00 84 ARG A N 1
ATOM 649 C CA . ARG A 1 84 ? -5.607 2.800 -4.822 1.00 96.00 84 ARG A CA 1
ATOM 650 C C . ARG A 1 84 ? -6.042 3.855 -3.829 1.00 96.00 84 ARG A C 1
ATOM 652 O O . ARG A 1 84 ? -5.278 4.738 -3.470 1.00 96.00 84 ARG A O 1
ATOM 659 N N . ILE A 1 85 ? -7.287 3.762 -3.397 1.00 97.12 85 ILE A N 1
ATOM 660 C CA . ILE A 1 85 ? -7.853 4.660 -2.401 1.00 97.12 85 ILE A CA 1
ATOM 661 C C . ILE A 1 85 ? -8.323 3.798 -1.247 1.00 97.12 85 ILE A C 1
ATOM 663 O O . ILE A 1 85 ? -9.018 2.800 -1.441 1.00 97.12 85 ILE A O 1
ATOM 667 N N . HIS A 1 86 ? -7.937 4.173 -0.043 1.00 97.56 86 HIS A N 1
ATOM 668 C CA . HIS A 1 86 ? -8.231 3.467 1.182 1.00 97.56 86 HIS A CA 1
ATOM 669 C C . HIS A 1 86 ? -8.904 4.422 2.156 1.00 97.56 86 HIS A C 1
ATOM 671 O O . HIS A 1 86 ? -8.422 5.526 2.385 1.00 97.56 86 HIS A O 1
ATOM 677 N N . LYS A 1 87 ? -9.999 3.972 2.762 1.00 97.88 87 LYS A N 1
ATOM 678 C CA . LYS A 1 87 ? -10.532 4.561 3.986 1.00 97.88 87 LYS A CA 1
ATOM 679 C C . LYS A 1 87 ? -10.233 3.592 5.121 1.00 97.88 87 LYS A C 1
ATOM 681 O O . LYS A 1 87 ? -10.769 2.483 5.120 1.00 97.88 87 LYS A O 1
ATOM 686 N N . ILE A 1 88 ? -9.377 4.007 6.044 1.00 98.31 88 ILE A N 1
ATOM 687 C CA . ILE A 1 88 ? -9.013 3.282 7.258 1.00 98.31 88 ILE A CA 1
ATOM 688 C C . ILE A 1 88 ? -9.811 3.902 8.401 1.00 98.31 88 ILE A C 1
ATOM 690 O O . ILE A 1 88 ? -9.587 5.051 8.766 1.00 98.31 88 ILE A O 1
ATOM 694 N N . THR A 1 89 ? -10.751 3.147 8.949 1.00 98.44 89 THR A N 1
ATOM 695 C CA . THR A 1 89 ? -11.535 3.541 10.118 1.00 98.44 89 THR A CA 1
ATOM 696 C C . THR A 1 89 ? -10.971 2.805 11.326 1.00 98.44 89 THR A C 1
ATOM 698 O O . THR A 1 89 ? -11.087 1.580 11.414 1.00 98.44 89 THR A O 1
ATOM 701 N N . ASN A 1 90 ? -10.322 3.547 12.226 1.00 98.19 90 ASN A N 1
ATOM 702 C CA . ASN A 1 90 ? -9.671 3.018 13.419 1.00 98.19 90 ASN A CA 1
ATOM 703 C C . ASN A 1 90 ? -10.496 3.345 14.669 1.00 98.19 90 ASN A C 1
ATOM 705 O O . ASN A 1 90 ? -10.361 4.423 15.239 1.00 98.19 90 ASN A O 1
ATOM 709 N N . HIS A 1 91 ? -11.328 2.414 15.126 1.00 97.75 91 HIS A N 1
ATOM 710 C CA . HIS A 1 91 ? -12.056 2.551 16.392 1.00 97.75 91 HIS A CA 1
ATOM 711 C C . HIS A 1 91 ? -11.277 1.989 17.593 1.00 97.75 91 HIS A C 1
ATOM 713 O O . HIS A 1 91 ? -11.783 2.018 18.715 1.00 97.75 91 HIS A O 1
ATOM 719 N N . SER A 1 92 ? -10.055 1.494 17.375 1.00 96.31 92 SER A N 1
ATOM 720 C CA . SER A 1 92 ? -9.201 0.978 18.441 1.00 96.31 92 SER A CA 1
ATOM 721 C C . SER A 1 92 ? -8.595 2.098 19.293 1.00 96.31 92 SER A C 1
ATOM 723 O O . SER A 1 92 ? -8.641 3.286 18.963 1.00 96.31 92 SER A O 1
ATOM 725 N N . THR A 1 93 ? -7.954 1.702 20.392 1.00 96.31 93 THR A N 1
ATOM 726 C CA . THR A 1 93 ? -7.154 2.592 21.248 1.00 96.31 93 THR A CA 1
ATOM 727 C C . THR A 1 93 ? -5.692 2.705 20.809 1.00 96.31 93 THR A C 1
ATOM 729 O O . THR A 1 93 ? -4.910 3.402 21.461 1.00 96.31 93 THR A O 1
ATOM 732 N N . LYS A 1 94 ? -5.297 2.025 19.727 1.00 96.19 94 LYS A N 1
ATOM 733 C CA . LYS A 1 94 ? -3.910 1.940 19.266 1.00 96.19 94 LYS A CA 1
ATOM 734 C C . LYS A 1 94 ? -3.642 2.895 18.108 1.00 96.19 94 LYS A C 1
ATOM 736 O O . LYS A 1 94 ? -4.515 3.172 17.284 1.00 96.19 94 LYS A O 1
ATOM 741 N N . HIS A 1 95 ? -2.407 3.388 18.057 1.00 97.00 95 HIS A N 1
ATOM 742 C CA . HIS A 1 95 ? -1.880 4.019 16.853 1.00 97.00 95 HIS A CA 1
ATOM 743 C C . HIS A 1 95 ? -1.599 2.923 15.831 1.00 97.00 95 HIS A C 1
ATOM 745 O O . HIS A 1 95 ? -1.059 1.879 16.195 1.00 97.00 95 HIS A O 1
ATOM 751 N N . LEU A 1 96 ? -1.962 3.163 14.575 1.00 97.69 96 LEU A N 1
ATOM 752 C CA . LEU A 1 96 ? -1.675 2.242 13.485 1.00 97.69 96 LEU A CA 1
ATOM 753 C C . LEU A 1 96 ? -0.687 2.883 12.521 1.00 97.69 96 LEU A C 1
ATOM 755 O O . LEU A 1 96 ? -0.800 4.066 12.198 1.00 97.69 96 LEU A O 1
ATOM 759 N N . THR A 1 97 ? 0.228 2.075 12.003 1.00 97.25 97 THR A N 1
ATOM 760 C CA . THR A 1 97 ? 1.021 2.426 10.826 1.00 97.25 97 THR A CA 1
ATOM 761 C C . THR A 1 97 ? 0.472 1.670 9.629 1.00 97.25 97 THR A C 1
ATOM 763 O O . THR A 1 97 ? 0.365 0.446 9.655 1.00 97.25 97 THR A O 1
ATOM 766 N N . ALA A 1 98 ? 0.138 2.394 8.571 1.00 97.19 98 ALA A N 1
ATOM 767 C CA . ALA A 1 98 ? -0.216 1.840 7.279 1.00 97.19 98 ALA A CA 1
ATOM 768 C C . ALA A 1 98 ? 0.966 1.977 6.317 1.00 97.19 98 ALA A C 1
ATOM 770 O O . ALA A 1 98 ? 1.566 3.041 6.236 1.00 97.19 98 ALA A O 1
ATOM 771 N N . ALA A 1 99 ? 1.282 0.914 5.586 1.00 97.00 99 ALA A N 1
ATOM 772 C CA . ALA A 1 99 ? 2.281 0.900 4.529 1.00 97.00 99 ALA A CA 1
ATOM 773 C C . ALA A 1 99 ? 1.596 0.514 3.221 1.00 97.00 99 ALA A C 1
ATOM 775 O O . ALA A 1 99 ? 1.181 -0.637 3.056 1.00 97.00 99 ALA A O 1
ATOM 776 N N . ASP A 1 100 ? 1.441 1.475 2.314 1.00 97.25 100 ASP A N 1
ATOM 777 C CA . ASP A 1 100 ? 0.862 1.222 1.001 1.00 97.25 100 ASP A CA 1
ATOM 778 C C . ASP A 1 100 ? 1.960 1.120 -0.054 1.00 97.25 100 ASP A C 1
ATOM 780 O O . ASP A 1 100 ? 2.600 2.106 -0.418 1.00 97.25 100 ASP A O 1
ATOM 784 N N . ALA A 1 101 ? 2.210 -0.106 -0.505 1.00 97.00 101 ALA A N 1
ATOM 785 C CA . ALA A 1 101 ? 3.421 -0.450 -1.232 1.00 97.00 101 ALA A CA 1
ATOM 786 C C . ALA A 1 101 ? 3.182 -0.700 -2.723 1.00 97.00 101 ALA A C 1
ATOM 788 O O . ALA A 1 101 ? 2.159 -1.274 -3.122 1.00 97.00 101 ALA A O 1
ATOM 789 N N . SER A 1 102 ? 4.138 -0.281 -3.546 1.00 96.12 102 SER A N 1
ATOM 790 C CA . SER A 1 102 ? 4.200 -0.587 -4.972 1.00 96.12 102 SER A CA 1
ATOM 791 C C . SER A 1 102 ? 4.794 -1.974 -5.224 1.00 96.12 102 SER A C 1
ATOM 793 O O . SER A 1 102 ? 4.977 -2.770 -4.304 1.00 96.12 102 SER A O 1
ATOM 795 N N . PHE A 1 103 ? 5.053 -2.306 -6.483 1.00 96.31 103 PHE A N 1
ATOM 796 C CA . PHE A 1 103 ? 5.671 -3.569 -6.862 1.00 96.31 103 PHE A CA 1
ATOM 797 C C . PHE A 1 103 ? 7.104 -3.668 -6.320 1.00 96.31 103 PHE A C 1
ATOM 799 O O . PHE A 1 103 ? 7.846 -2.682 -6.304 1.00 96.31 103 PHE A O 1
ATOM 806 N N . ALA A 1 104 ? 7.515 -4.866 -5.914 1.00 95.38 104 ALA A N 1
ATOM 807 C CA . ALA A 1 104 ? 8.918 -5.137 -5.644 1.00 95.38 104 ALA A CA 1
ATOM 808 C C . ALA A 1 104 ? 9.731 -4.983 -6.937 1.00 95.38 104 ALA A C 1
ATOM 810 O O . ALA A 1 104 ? 9.274 -5.370 -8.007 1.00 95.38 104 ALA A O 1
ATOM 811 N N . ASN A 1 105 ? 10.936 -4.430 -6.859 1.00 92.44 105 ASN A N 1
ATOM 812 C CA . ASN A 1 105 ? 11.821 -4.332 -8.013 1.00 92.44 105 ASN A CA 1
ATOM 813 C C . ASN A 1 105 ? 13.214 -4.833 -7.668 1.00 92.44 105 ASN A C 1
ATOM 815 O O . ASN A 1 105 ? 13.673 -4.685 -6.532 1.00 92.44 105 ASN A O 1
ATOM 819 N N . GLU A 1 106 ? 13.876 -5.425 -8.657 1.00 91.19 106 GLU A N 1
ATOM 820 C CA . GLU A 1 106 ? 15.214 -5.981 -8.495 1.00 91.19 106 GLU A CA 1
ATOM 821 C C . GLU A 1 106 ? 16.184 -4.905 -8.006 1.00 91.19 106 GLU A C 1
ATOM 823 O O . GLU A 1 106 ? 16.156 -3.760 -8.463 1.00 91.19 106 GLU A O 1
ATOM 828 N N . THR A 1 107 ? 17.061 -5.282 -7.081 1.00 85.56 107 THR A N 1
ATOM 829 C CA . THR A 1 107 ? 18.149 -4.424 -6.629 1.00 85.56 107 THR A CA 1
ATOM 830 C C . THR A 1 107 ? 19.397 -5.242 -6.357 1.00 85.56 107 THR A C 1
ATOM 832 O O . THR A 1 107 ? 19.345 -6.340 -5.808 1.00 85.56 107 THR A O 1
ATOM 835 N N . GLU A 1 108 ? 20.555 -4.668 -6.655 1.00 73.25 108 GLU A N 1
ATOM 836 C CA . GLU A 1 108 ? 21.833 -5.215 -6.197 1.00 73.25 108 GLU A CA 1
ATOM 837 C C . GLU A 1 108 ? 22.200 -4.717 -4.787 1.00 73.25 108 GLU A C 1
ATOM 839 O O . GLU A 1 108 ? 23.161 -5.207 -4.182 1.00 73.25 108 GLU A O 1
ATOM 844 N N . ALA A 1 109 ? 21.427 -3.763 -4.242 1.00 57.72 109 ALA A N 1
ATOM 845 C CA . ALA A 1 109 ? 21.706 -3.113 -2.969 1.00 57.72 109 ALA A CA 1
ATOM 846 C C . ALA A 1 109 ? 21.854 -4.125 -1.820 1.00 57.72 109 ALA A C 1
ATOM 848 O O . ALA A 1 109 ? 21.022 -5.009 -1.611 1.00 57.72 109 ALA A O 1
ATOM 849 N N . VAL A 1 110 ? 22.931 -3.968 -1.052 1.00 50.94 110 VAL A N 1
ATOM 850 C CA . VAL A 1 110 ? 23.122 -4.612 0.252 1.00 50.94 110 VAL A CA 1
ATOM 851 C C . VAL A 1 110 ? 22.564 -3.647 1.297 1.00 50.94 110 VAL A C 1
ATOM 853 O O . VAL A 1 110 ? 22.855 -2.460 1.204 1.00 50.94 110 VAL A O 1
ATOM 856 N N . ARG A 1 111 ? 21.742 -4.159 2.230 1.00 47.91 111 ARG A N 1
ATOM 857 C CA . ARG A 1 111 ? 21.038 -3.454 3.328 1.00 47.91 111 ARG A CA 1
ATOM 858 C C . ARG A 1 111 ? 21.452 -1.978 3.522 1.00 47.91 111 ARG A C 1
ATOM 860 O O . ARG A 1 111 ? 22.572 -1.704 3.947 1.00 47.91 111 ARG A O 1
ATOM 867 N N . ASN A 1 112 ? 20.485 -1.083 3.285 1.00 48.44 112 ASN A N 1
ATOM 868 C CA . ASN A 1 112 ? 20.552 0.378 3.087 1.00 48.44 112 ASN A CA 1
ATOM 869 C C . ASN A 1 11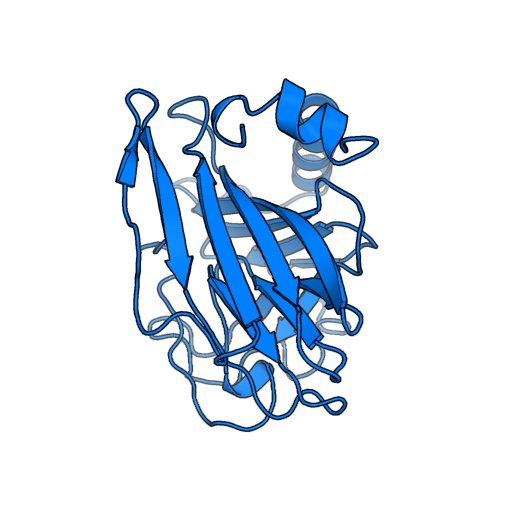2 ? 20.736 0.804 1.620 1.00 48.44 112 ASN A C 1
ATOM 871 O O . ASN A 1 112 ? 21.845 1.011 1.134 1.00 48.44 112 ASN A O 1
ATOM 875 N N . ALA A 1 113 ? 19.603 1.040 0.94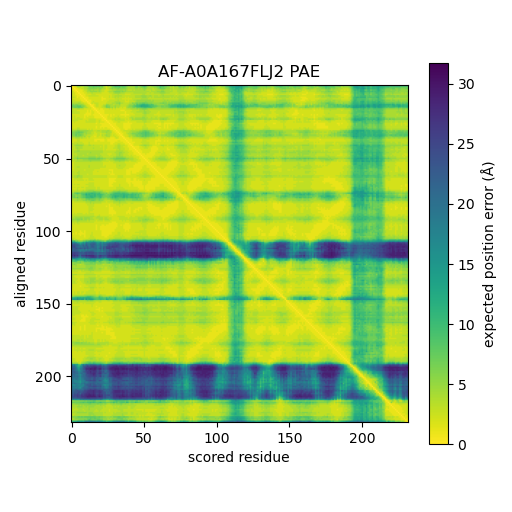6 1.00 50.78 113 ALA A N 1
ATOM 876 C CA . ALA A 1 113 ? 19.492 1.511 -0.440 1.00 50.78 113 ALA A CA 1
ATOM 877 C C . ALA A 1 113 ? 20.152 2.882 -0.726 1.00 50.78 113 ALA A C 1
ATOM 879 O O . ALA A 1 113 ? 20.186 3.319 -1.874 1.00 50.78 113 ALA A O 1
ATOM 880 N N . ASN A 1 114 ? 20.726 3.538 0.287 1.00 50.22 114 ASN A N 1
ATOM 881 C CA . ASN A 1 114 ? 21.305 4.877 0.179 1.00 50.22 114 ASN A CA 1
ATOM 882 C C . ASN A 1 114 ? 22.782 4.905 -0.272 1.00 50.22 114 ASN A C 1
ATOM 884 O O . ASN A 1 114 ? 23.326 5.998 -0.421 1.00 50.22 114 ASN A O 1
ATOM 888 N N . SER A 1 115 ? 23.467 3.765 -0.472 1.00 40.56 115 SER A N 1
ATOM 889 C CA . SER A 1 115 ? 24.940 3.774 -0.626 1.00 40.56 115 SER A CA 1
ATOM 890 C C . SER A 1 115 ? 25.576 2.905 -1.722 1.00 40.56 115 SER A C 1
ATOM 892 O O . SER A 1 115 ? 26.795 2.729 -1.694 1.00 40.56 115 SER A O 1
ATOM 894 N N . ILE A 1 116 ? 24.854 2.442 -2.752 1.00 39.69 116 ILE A N 1
ATOM 895 C CA . IL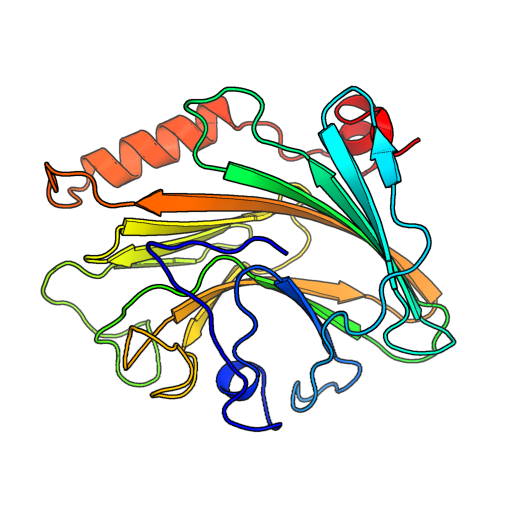E A 1 116 ? 25.502 1.746 -3.888 1.00 39.69 116 ILE A CA 1
ATOM 896 C C . ILE A 1 116 ? 25.328 2.517 -5.200 1.00 39.69 116 ILE A C 1
ATOM 898 O O . ILE A 1 116 ? 24.285 2.472 -5.842 1.00 39.69 116 ILE A O 1
ATOM 902 N N . LYS A 1 117 ? 26.400 3.201 -5.627 1.00 46.56 117 L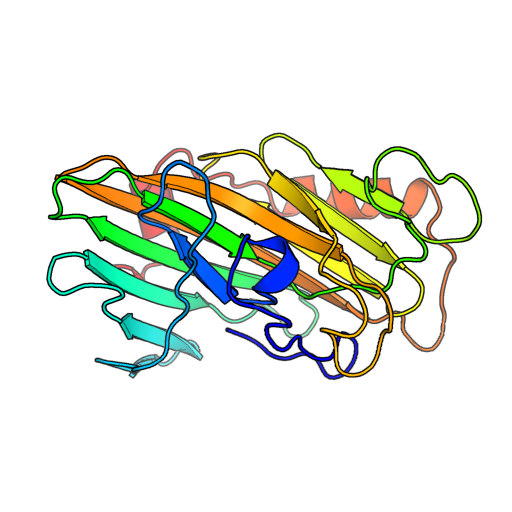YS A N 1
ATOM 903 C CA . LYS A 1 117 ? 26.562 3.742 -6.985 1.00 46.56 117 LYS A CA 1
ATOM 904 C C . LYS A 1 117 ? 27.424 2.793 -7.828 1.00 46.56 117 LYS A C 1
ATOM 906 O O . LYS A 1 117 ? 28.647 2.930 -7.805 1.00 46.56 117 LYS A O 1
ATOM 911 N N . LYS A 1 118 ? 26.803 1.888 -8.604 1.00 44.84 118 LYS A N 1
ATOM 912 C CA . LYS A 1 118 ? 27.178 1.579 -10.007 1.00 44.84 118 LYS A CA 1
ATOM 913 C C . LYS A 1 118 ? 26.251 0.553 -10.686 1.00 44.84 118 LYS A C 1
ATOM 915 O O . LYS A 1 118 ? 25.887 -0.439 -10.085 1.00 44.84 118 LYS A O 1
ATOM 920 N N . SER A 1 119 ? 26.007 0.821 -11.978 1.00 49.06 119 SER A N 1
ATOM 921 C CA . SER A 1 119 ? 25.328 0.038 -13.031 1.00 49.06 119 SER A CA 1
ATOM 922 C C . SER A 1 119 ? 23.805 -0.160 -12.918 1.00 49.06 119 SER A C 1
ATOM 924 O O . SER A 1 119 ? 23.317 -1.236 -12.609 1.00 49.06 119 SER A O 1
ATOM 926 N N . GLY A 1 120 ? 23.034 0.875 -13.270 1.00 56.94 120 GLY A N 1
ATOM 927 C CA . GLY A 1 120 ? 21.667 0.711 -13.793 1.00 56.94 120 GLY A CA 1
ATOM 928 C C . GLY A 1 120 ? 20.509 0.695 -12.790 1.00 56.94 120 GLY A C 1
ATOM 929 O O . GLY A 1 120 ? 19.392 0.974 -13.212 1.00 56.94 120 GLY A O 1
ATOM 930 N N . THR A 1 121 ? 20.752 0.446 -11.498 1.00 65.69 121 THR A N 1
ATOM 931 C CA . THR A 1 121 ? 19.707 0.550 -10.459 1.00 65.69 121 THR A CA 1
ATOM 932 C C . THR A 1 121 ? 19.713 1.933 -9.796 1.00 65.69 121 THR A C 1
ATOM 934 O O . THR A 1 121 ? 20.771 2.412 -9.385 1.00 65.69 121 THR A O 1
ATOM 937 N N . GLN A 1 122 ? 18.548 2.573 -9.676 1.00 72.69 122 GLN A N 1
ATOM 938 C CA . GLN A 1 122 ? 18.365 3.885 -9.043 1.00 72.69 122 GLN A CA 1
ATOM 939 C C . GLN A 1 122 ? 17.163 3.860 -8.096 1.00 72.69 122 GLN A C 1
ATOM 941 O O . GLN A 1 122 ? 16.138 3.264 -8.418 1.00 72.69 122 GLN A O 1
ATOM 946 N N . HIS A 1 123 ? 17.285 4.534 -6.952 1.00 80.25 123 HIS A N 1
ATOM 947 C CA . HIS A 1 123 ? 16.213 4.676 -5.965 1.00 80.25 123 HIS A CA 1
ATOM 948 C C . HIS A 1 123 ? 16.011 6.152 -5.648 1.00 80.25 123 HIS A C 1
ATOM 950 O O . HIS A 1 123 ? 16.985 6.896 -5.516 1.00 80.25 123 HIS A O 1
ATOM 956 N N . TYR A 1 124 ? 14.758 6.559 -5.505 1.00 79.81 124 TYR A N 1
ATOM 957 C CA . TYR A 1 124 ? 14.366 7.904 -5.110 1.00 79.81 124 TYR A CA 1
ATOM 958 C C . TYR A 1 124 ? 13.274 7.818 -4.050 1.00 79.81 124 TYR A C 1
ATOM 960 O O . TYR A 1 124 ? 12.372 6.990 -4.155 1.00 79.81 124 TYR A O 1
ATOM 968 N N . ALA A 1 125 ? 13.357 8.679 -3.044 1.00 82.94 125 ALA A N 1
ATOM 969 C CA . ALA A 1 125 ? 12.337 8.845 -2.024 1.00 82.94 125 ALA A CA 1
ATOM 970 C C . ALA A 1 125 ? 12.252 10.329 -1.652 1.00 82.94 125 ALA A C 1
ATOM 972 O O . ALA A 1 125 ? 13.275 10.982 -1.433 1.00 82.94 125 ALA A O 1
ATOM 973 N N . SER A 1 126 ? 11.033 10.848 -1.598 1.00 82.69 126 SER A N 1
ATOM 974 C CA . SER A 1 126 ? 10.695 12.191 -1.138 1.00 82.69 126 SER A CA 1
ATOM 975 C C . SER A 1 126 ? 9.636 12.119 -0.041 1.00 82.69 126 SER A C 1
ATOM 977 O O . SER A 1 126 ? 9.251 11.044 0.412 1.00 82.69 126 SER A O 1
ATOM 979 N N . GLU A 1 127 ? 9.117 13.268 0.381 1.00 84.25 127 GLU A N 1
ATOM 980 C CA . GLU A 1 127 ? 8.019 13.311 1.349 1.00 84.25 127 GLU A CA 1
ATOM 981 C C . GLU A 1 127 ? 6.735 12.644 0.836 1.00 84.25 127 GLU A C 1
ATOM 983 O O . GLU A 1 127 ? 5.926 12.215 1.646 1.00 84.25 127 GLU A O 1
ATOM 988 N N . THR A 1 128 ? 6.539 12.548 -0.486 1.00 86.75 128 THR A N 1
ATOM 989 C CA . THR A 1 128 ? 5.264 12.093 -1.072 1.00 86.75 128 THR A CA 1
ATOM 990 C C . THR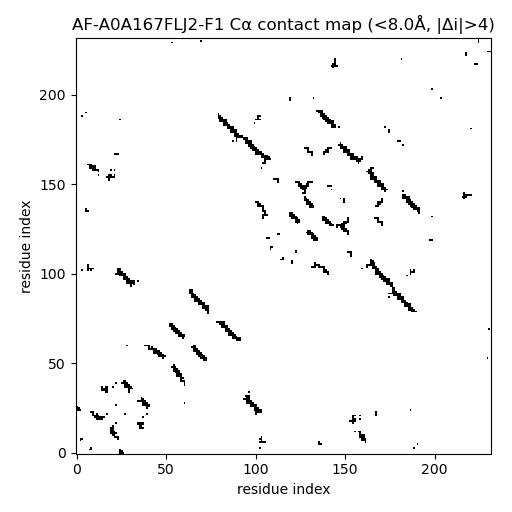 A 1 128 ? 5.404 11.091 -2.211 1.00 86.75 128 THR A C 1
ATOM 992 O O . THR A 1 128 ? 4.397 10.683 -2.778 1.00 86.75 128 THR A O 1
ATOM 995 N N . ALA A 1 129 ? 6.616 10.723 -2.618 1.00 88.88 129 ALA A N 1
ATOM 996 C CA . ALA A 1 129 ? 6.794 9.757 -3.694 1.00 88.88 129 ALA A CA 1
ATOM 997 C C . ALA A 1 129 ? 8.072 8.939 -3.534 1.00 88.88 129 ALA A C 1
ATOM 999 O O . ALA A 1 129 ? 9.109 9.459 -3.120 1.00 88.88 129 ALA A O 1
ATOM 1000 N N . ALA A 1 130 ? 7.999 7.660 -3.885 1.00 89.19 130 ALA A N 1
ATOM 1001 C CA . ALA A 1 130 ? 9.137 6.756 -3.877 1.00 89.19 130 ALA A CA 1
ATOM 1002 C C . ALA A 1 130 ? 9.157 5.930 -5.160 1.00 89.19 130 ALA A C 1
ATOM 1004 O O . ALA A 1 130 ? 8.130 5.412 -5.598 1.00 89.19 130 ALA A O 1
ATOM 1005 N N . PHE A 1 131 ? 10.344 5.778 -5.740 1.00 86.75 131 PHE A N 1
ATOM 1006 C CA . PHE A 1 131 ? 10.551 5.070 -6.995 1.00 86.75 131 PHE A CA 1
ATOM 1007 C C . PHE A 1 131 ? 11.816 4.237 -6.956 1.00 86.75 131 PHE A C 1
ATOM 1009 O O . PHE A 1 131 ? 12.811 4.578 -6.313 1.00 86.75 131 PHE A O 1
ATOM 1016 N N . THR A 1 132 ? 11.783 3.159 -7.720 1.00 87.62 132 THR A N 1
ATOM 1017 C CA . THR A 1 132 ? 12.943 2.334 -8.000 1.00 87.62 132 THR A CA 1
ATOM 1018 C C . THR A 1 132 ? 12.968 1.973 -9.474 1.00 87.62 132 THR A C 1
ATOM 1020 O O . THR A 1 132 ? 11.948 1.611 -10.071 1.00 87.62 132 THR A O 1
ATOM 1023 N N . VAL A 1 133 ? 14.150 2.068 -10.062 1.00 83.81 133 VAL A N 1
ATOM 1024 C CA . VAL A 1 133 ? 14.392 1.716 -11.452 1.00 83.81 133 VAL A CA 1
ATOM 1025 C C . VAL A 1 133 ? 15.508 0.697 -11.506 1.00 83.81 133 VAL A C 1
ATOM 1027 O O . VAL A 1 133 ? 16.561 0.915 -10.912 1.00 83.81 133 VAL A O 1
ATOM 1030 N N . SER A 1 134 ? 15.284 -0.399 -12.219 1.00 82.56 134 SER A N 1
ATOM 1031 C CA . SER A 1 134 ? 16.282 -1.441 -12.454 1.00 82.56 134 SER A CA 1
ATOM 1032 C C . SER A 1 134 ? 15.993 -2.177 -13.764 1.00 82.56 134 SER A C 1
ATOM 1034 O O . SER A 1 134 ? 15.175 -1.733 -14.574 1.00 82.56 134 SER A O 1
ATOM 1036 N N . ASN A 1 135 ? 16.704 -3.277 -14.024 1.00 82.81 135 ASN A N 1
ATOM 1037 C CA . ASN A 1 135 ? 16.612 -4.014 -15.283 1.00 82.81 135 ASN A CA 1
ATOM 1038 C C . ASN A 1 135 ? 15.179 -4.465 -15.656 1.00 82.81 135 ASN A C 1
ATOM 1040 O O . ASN A 1 135 ? 14.824 -4.322 -16.828 1.00 82.81 135 ASN A O 1
ATOM 1044 N N . PRO A 1 136 ? 14.318 -4.930 -14.725 1.00 84.25 136 PRO A N 1
ATOM 1045 C CA . PRO A 1 136 ? 12.927 -5.288 -15.030 1.00 84.25 136 PRO A CA 1
ATOM 1046 C C . PRO A 1 136 ? 12.047 -4.092 -15.420 1.00 84.25 136 PRO A C 1
ATOM 1048 O O . PRO A 1 136 ? 11.025 -4.265 -16.082 1.00 84.25 136 PRO A O 1
ATOM 1051 N N . GLY A 1 137 ? 12.433 -2.873 -15.041 1.00 86.44 137 GLY A N 1
ATOM 1052 C CA . GLY A 1 137 ? 11.682 -1.655 -15.312 1.00 86.44 137 GLY A CA 1
ATOM 1053 C C . GLY A 1 137 ? 11.577 -0.751 -14.091 1.00 86.44 137 GLY A C 1
ATOM 1054 O O . GLY A 1 137 ? 12.483 -0.682 -13.260 1.00 86.44 137 GLY A O 1
ATOM 1055 N N . VAL A 1 138 ? 10.460 -0.037 -14.010 1.00 87.38 138 VAL A N 1
ATOM 1056 C CA . VAL A 1 138 ? 10.196 1.014 -13.025 1.00 87.38 138 VAL A CA 1
ATOM 1057 C C . VAL A 1 138 ? 9.036 0.590 -12.139 1.00 87.38 138 VAL A C 1
ATOM 1059 O O . VAL A 1 138 ? 7.973 0.230 -12.648 1.00 87.38 138 VAL A O 1
ATOM 1062 N N . SER A 1 139 ? 9.233 0.704 -10.830 1.00 92.12 139 SER A N 1
ATOM 1063 C CA . SER A 1 139 ? 8.185 0.568 -9.823 1.00 92.12 139 SER A CA 1
ATOM 1064 C C . SER A 1 139 ? 8.120 1.836 -8.981 1.00 92.12 139 SER A C 1
ATOM 1066 O O . SER A 1 139 ? 9.157 2.396 -8.612 1.00 92.12 139 SER A O 1
ATOM 1068 N N . GLY A 1 140 ? 6.908 2.305 -8.698 1.00 92.00 140 GLY A N 1
ATOM 1069 C CA . GLY A 1 140 ? 6.692 3.604 -8.081 1.00 92.00 140 GLY A CA 1
ATOM 1070 C C . GLY A 1 140 ? 5.431 3.714 -7.255 1.00 92.00 140 GLY A C 1
ATOM 1071 O O . GLY A 1 140 ? 4.441 3.030 -7.519 1.00 92.00 140 GLY A O 1
ATOM 1072 N N . VAL A 1 141 ? 5.470 4.595 -6.264 1.00 92.88 141 VAL A N 1
ATOM 1073 C CA . VAL A 1 141 ? 4.290 5.036 -5.531 1.00 92.88 141 VAL A CA 1
ATOM 1074 C C . VAL A 1 141 ? 4.304 6.547 -5.352 1.00 92.88 141 VAL A C 1
ATOM 1076 O O . VAL A 1 141 ? 5.335 7.135 -5.025 1.00 92.88 141 VAL A O 1
ATOM 1079 N N . ILE A 1 142 ? 3.138 7.159 -5.535 1.00 91.94 142 ILE A N 1
ATOM 1080 C CA . ILE A 1 142 ? 2.899 8.582 -5.289 1.00 91.94 142 ILE A CA 1
ATOM 1081 C C . ILE A 1 142 ? 1.728 8.712 -4.327 1.00 91.94 142 ILE A C 1
ATOM 1083 O O . ILE A 1 142 ? 0.660 8.163 -4.587 1.00 91.94 142 ILE A O 1
ATOM 1087 N N . ASP A 1 143 ? 1.915 9.477 -3.260 1.00 92.69 143 ASP A N 1
ATOM 1088 C CA . ASP A 1 143 ? 0.862 9.915 -2.355 1.00 92.69 143 ASP A CA 1
ATOM 1089 C C . ASP A 1 143 ? 0.117 11.127 -2.940 1.00 92.69 143 ASP A C 1
ATOM 1091 O O . ASP A 1 143 ? 0.703 12.176 -3.229 1.00 92.69 143 ASP A O 1
ATOM 1095 N N . LEU A 1 144 ? -1.194 10.976 -3.118 1.00 92.44 144 LEU A N 1
ATOM 1096 C CA . LEU A 1 144 ? -2.083 11.994 -3.674 1.00 92.44 144 LEU A CA 1
ATOM 1097 C C . LEU A 1 144 ? -2.672 12.937 -2.615 1.00 92.44 144 LEU A C 1
ATOM 1099 O O . LEU A 1 144 ? -3.241 13.962 -2.993 1.00 92.44 144 LEU A O 1
ATOM 1103 N N . LEU A 1 145 ? -2.566 12.602 -1.326 1.00 91.81 145 LEU A N 1
ATOM 1104 C CA . LEU A 1 145 ? -3.064 13.402 -0.198 1.00 91.81 145 LEU A CA 1
ATOM 1105 C C . LEU A 1 145 ? -1.935 14.058 0.612 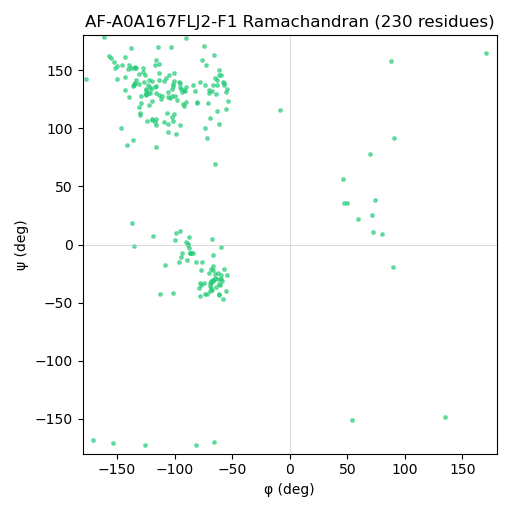1.00 91.81 145 LEU A C 1
ATOM 1107 O O . LEU A 1 145 ? -2.186 15.033 1.315 1.00 91.81 145 LEU A O 1
ATOM 1111 N N . GLY A 1 146 ? -0.695 13.579 0.475 1.00 85.12 146 GLY A N 1
ATOM 1112 C CA . GLY A 1 146 ? 0.489 14.165 1.114 1.00 85.12 146 GLY A CA 1
ATOM 1113 C C . GLY A 1 146 ? 0.575 13.887 2.616 1.00 85.12 146 GLY A C 1
ATOM 1114 O O . GLY A 1 146 ? 0.959 14.761 3.390 1.00 85.12 146 GLY A O 1
ATOM 1115 N N . ASP A 1 147 ? 0.188 12.684 3.022 1.00 78.88 147 ASP A N 1
ATOM 1116 C CA . ASP A 1 147 ? -0.023 12.258 4.397 1.00 78.88 147 ASP A CA 1
ATOM 1117 C C . ASP A 1 147 ? 1.173 11.566 5.060 1.00 78.88 147 ASP A C 1
ATOM 1119 O O . ASP A 1 147 ? 1.143 11.365 6.279 1.00 78.88 147 ASP A O 1
ATOM 1123 N N . GLY A 1 148 ? 2.228 11.197 4.335 1.00 69.44 148 GLY A N 1
ATOM 1124 C CA . GLY A 1 148 ? 3.396 10.668 5.032 1.00 69.44 148 GLY A CA 1
ATOM 1125 C C . GLY A 1 148 ? 4.478 10.063 4.164 1.00 69.44 148 GLY A C 1
ATOM 1126 O O . GLY A 1 148 ? 4.268 9.829 2.973 1.00 69.44 148 GLY A O 1
ATOM 1127 N N . PRO A 1 149 ? 5.664 9.866 4.770 1.00 90.44 149 PRO A N 1
ATOM 1128 C CA . PRO A 1 149 ? 6.896 9.792 4.022 1.00 90.44 149 PRO A CA 1
ATOM 1129 C C . PRO A 1 149 ? 6.867 8.604 3.078 1.00 90.44 149 PRO A C 1
ATOM 1131 O O . PRO A 1 149 ? 6.450 7.494 3.430 1.00 90.44 149 PRO A O 1
ATOM 1134 N N . ALA A 1 150 ? 7.349 8.861 1.872 1.00 90.44 150 ALA A N 1
ATOM 1135 C CA . ALA A 1 150 ? 7.616 7.813 0.927 1.00 90.44 150 ALA A CA 1
ATOM 1136 C C . ALA A 1 150 ? 8.996 7.223 1.214 1.00 90.44 150 ALA A C 1
ATOM 1138 O O . ALA A 1 150 ? 9.964 7.940 1.463 1.00 90.44 150 ALA A O 1
ATOM 1139 N N . GLU A 1 151 ? 9.098 5.902 1.167 1.00 92.94 151 GLU A N 1
ATOM 1140 C CA . GLU A 1 151 ? 10.333 5.182 1.442 1.00 92.94 151 GLU A CA 1
ATOM 1141 C C . GLU A 1 151 ? 10.537 4.051 0.436 1.00 92.94 151 GLU A C 1
ATOM 1143 O O . GLU A 1 151 ? 9.588 3.470 -0.085 1.00 92.94 151 GLU A O 1
ATOM 1148 N N . VAL A 1 152 ? 11.800 3.706 0.186 1.00 92.44 152 VAL A N 1
ATOM 1149 C CA . VAL A 1 152 ? 12.183 2.513 -0.575 1.00 92.44 152 VAL A CA 1
ATOM 1150 C C . VAL A 1 152 ? 12.798 1.516 0.403 1.00 92.44 152 VAL A C 1
ATOM 1152 O O . VAL A 1 152 ? 13.928 1.701 0.859 1.00 92.44 152 VAL A O 1
ATOM 1155 N N . ARG A 1 153 ? 12.052 0.463 0.753 1.00 92.50 153 ARG A N 1
ATOM 1156 C CA . ARG A 1 153 ? 12.485 -0.554 1.726 1.00 92.50 153 ARG A CA 1
ATOM 1157 C C . ARG A 1 153 ? 13.107 -1.755 1.042 1.00 92.50 153 ARG A C 1
ATOM 1159 O O . ARG A 1 153 ? 12.606 -2.212 0.023 1.00 92.50 153 ARG A O 1
ATOM 1166 N N . SER A 1 154 ? 14.195 -2.282 1.595 1.00 92.44 154 SER A N 1
ATOM 1167 C CA . SER A 1 154 ? 14.766 -3.549 1.130 1.00 92.44 154 SER A CA 1
ATOM 1168 C C . SER A 1 154 ? 13.981 -4.707 1.730 1.00 92.44 154 SER A C 1
ATOM 1170 O O . SER A 1 154 ? 13.923 -4.826 2.948 1.00 92.44 154 SER A O 1
ATOM 1172 N N . ALA A 1 155 ? 13.423 -5.574 0.889 1.00 93.31 155 ALA A N 1
ATOM 1173 C CA . ALA A 1 155 ? 12.872 -6.834 1.368 1.00 93.31 155 ALA A CA 1
ATOM 1174 C C . ALA A 1 155 ? 14.013 -7.791 1.742 1.00 93.31 155 ALA A C 1
ATOM 1176 O O . ALA A 1 155 ? 15.124 -7.699 1.200 1.00 93.31 155 ALA A O 1
ATOM 1177 N N . ASP A 1 156 ? 13.745 -8.731 2.646 1.00 92.56 156 ASP A N 1
ATOM 1178 C CA . ASP A 1 156 ? 14.703 -9.794 2.931 1.00 92.56 156 ASP A CA 1
ATOM 1179 C C . ASP A 1 156 ? 14.977 -10.635 1.675 1.00 92.56 156 ASP A C 1
ATOM 1181 O O . ASP A 1 156 ? 14.153 -10.766 0.765 1.00 92.56 156 ASP A O 1
ATOM 1185 N N . VAL A 1 157 ? 16.188 -11.181 1.602 1.00 90.88 157 VAL A N 1
ATOM 1186 C CA . VAL A 1 157 ? 16.647 -11.919 0.421 1.00 90.88 157 VAL A CA 1
ATOM 1187 C C . VAL A 1 157 ? 15.771 -13.146 0.154 1.00 90.88 157 VAL A C 1
ATOM 1189 O O . VAL A 1 157 ? 15.330 -13.814 1.086 1.00 90.88 157 VAL A O 1
ATOM 1192 N N . ASN A 1 158 ? 15.572 -13.479 -1.122 1.00 92.38 158 ASN A N 1
ATOM 1193 C CA . ASN A 1 158 ? 14.774 -14.620 -1.590 1.00 92.38 158 ASN A CA 1
ATOM 1194 C C . ASN A 1 158 ? 13.292 -14.607 -1.157 1.00 92.38 158 ASN A C 1
ATOM 1196 O O . ASN A 1 158 ? 12.658 -15.660 -1.137 1.00 92.38 158 ASN A O 1
ATOM 1200 N N . THR A 1 159 ? 12.738 -13.442 -0.813 1.00 93.56 159 THR A N 1
ATOM 1201 C CA . THR A 1 159 ? 11.290 -13.273 -0.579 1.00 93.56 159 THR A CA 1
ATOM 1202 C C . THR A 1 159 ? 10.509 -13.152 -1.888 1.00 93.56 159 THR A C 1
ATOM 1204 O O . THR A 1 159 ? 9.412 -13.695 -2.006 1.00 93.56 159 THR A O 1
ATOM 1207 N N . ASN A 1 160 ? 11.072 -12.484 -2.898 1.00 95.50 160 ASN A N 1
ATOM 1208 C CA . ASN A 1 160 ? 10.508 -12.433 -4.244 1.00 95.50 160 ASN A CA 1
ATOM 1209 C C . ASN A 1 160 ? 10.797 -13.732 -5.015 1.00 95.50 160 ASN A C 1
ATOM 1211 O O . ASN A 1 160 ? 11.890 -14.293 -4.937 1.00 95.50 160 ASN A O 1
ATOM 1215 N N . ILE A 1 161 ? 9.810 -14.208 -5.778 1.00 94.69 161 ILE A N 1
ATOM 1216 C CA . ILE A 1 161 ? 9.894 -15.508 -6.463 1.00 94.69 161 ILE A CA 1
ATOM 1217 C C . ILE A 1 161 ? 10.784 -15.513 -7.719 1.00 94.69 161 ILE A C 1
ATOM 1219 O O . ILE A 1 161 ? 11.113 -16.588 -8.218 1.00 94.69 161 ILE A O 1
ATOM 1223 N N . VAL A 1 162 ? 11.147 -14.342 -8.253 1.00 94.06 162 VAL A N 1
ATOM 1224 C CA . VAL A 1 162 ? 12.008 -14.199 -9.443 1.00 94.06 162 VAL A CA 1
ATOM 1225 C C . VAL A 1 162 ? 13.354 -13.576 -9.081 1.00 94.06 162 VAL A C 1
ATOM 1227 O O . VAL A 1 162 ? 14.387 -14.040 -9.561 1.00 94.06 162 VAL A O 1
ATOM 1230 N N . PHE A 1 163 ? 13.362 -12.548 -8.233 1.00 92.44 163 PHE A N 1
ATOM 1231 C CA . PHE A 1 163 ? 14.566 -11.787 -7.908 1.00 92.44 163 PHE A CA 1
ATOM 1232 C C . PHE A 1 163 ? 15.081 -12.122 -6.505 1.00 92.44 163 PHE A C 1
ATOM 1234 O O . PHE A 1 163 ? 14.378 -11.977 -5.510 1.00 92.44 163 PHE A O 1
ATOM 1241 N N . THR A 1 164 ? 16.360 -12.485 -6.401 1.00 91.06 164 THR A N 1
ATOM 1242 C CA . THR A 1 164 ? 17.035 -12.796 -5.124 1.00 91.06 164 THR A CA 1
ATOM 1243 C C . THR A 1 164 ? 17.007 -11.624 -4.139 1.00 91.06 164 THR A C 1
ATOM 1245 O O . THR A 1 164 ? 17.028 -11.818 -2.923 1.00 91.06 164 THR A O 1
ATOM 1248 N N . ARG A 1 165 ? 17.020 -10.390 -4.652 1.00 91.19 165 ARG A N 1
ATOM 1249 C CA . ARG A 1 165 ? 17.067 -9.157 -3.867 1.00 91.19 165 ARG A CA 1
ATOM 1250 C C . ARG A 1 165 ? 16.143 -8.126 -4.481 1.00 91.19 165 ARG A C 1
ATOM 1252 O O . ARG A 1 165 ? 16.275 -7.803 -5.661 1.00 91.19 165 ARG A O 1
ATOM 1259 N N . THR A 1 166 ? 15.260 -7.576 -3.660 1.00 93.81 166 THR A N 1
ATOM 1260 C CA . THR A 1 166 ? 14.304 -6.565 -4.097 1.00 93.81 166 THR A CA 1
ATOM 1261 C C . THR A 1 166 ? 14.219 -5.400 -3.131 1.00 93.81 166 THR A C 1
ATOM 1263 O O . THR A 1 166 ? 14.444 -5.530 -1.927 1.00 93.81 166 THR A O 1
ATOM 1266 N N . VAL A 1 167 ? 13.849 -4.247 -3.672 1.00 94.19 167 VAL A N 1
ATOM 1267 C CA . VAL A 1 167 ? 13.325 -3.128 -2.895 1.00 94.19 167 VAL A CA 1
ATOM 1268 C C . VAL A 1 167 ? 11.868 -2.870 -3.250 1.00 94.19 167 VAL A C 1
ATOM 1270 O O . VAL A 1 167 ? 11.421 -3.200 -4.345 1.00 94.19 167 VAL A O 1
ATOM 1273 N N . ILE A 1 168 ? 11.134 -2.271 -2.322 1.00 95.69 168 ILE A N 1
ATOM 1274 C CA . ILE A 1 168 ? 9.711 -1.994 -2.439 1.00 95.69 168 ILE A CA 1
ATOM 1275 C C . ILE A 1 168 ? 9.486 -0.516 -2.082 1.00 95.69 168 ILE A C 1
ATOM 1277 O O . ILE A 1 168 ? 9.691 -0.136 -0.925 1.00 95.69 168 ILE A O 1
ATOM 1281 N N . PRO A 1 169 ? 9.101 0.335 -3.048 1.00 95.19 169 PRO A N 1
ATOM 1282 C CA . PRO A 1 169 ? 8.624 1.685 -2.767 1.00 95.19 169 PRO A CA 1
ATOM 1283 C C . PRO A 1 169 ? 7.289 1.644 -2.023 1.00 95.19 169 PRO A C 1
ATOM 1285 O O . PRO A 1 169 ? 6.405 0.870 -2.392 1.00 95.19 169 PRO A O 1
ATOM 1288 N N . MET A 1 170 ? 7.110 2.477 -1.004 1.00 96.31 170 MET A N 1
ATOM 1289 C CA . MET A 1 170 ? 5.878 2.530 -0.214 1.00 96.31 170 MET A CA 1
ATOM 1290 C C . MET A 1 170 ? 5.635 3.905 0.401 1.00 96.31 170 MET A C 1
ATOM 1292 O O . MET A 1 170 ? 6.574 4.667 0.615 1.00 96.31 170 MET A O 1
ATOM 1296 N N . ILE A 1 171 ? 4.372 4.190 0.711 1.00 96.12 171 ILE A N 1
ATOM 1297 C CA . ILE A 1 171 ? 3.951 5.340 1.518 1.00 96.12 171 ILE A CA 1
ATOM 1298 C C . ILE A 1 171 ? 3.625 4.851 2.922 1.00 96.12 171 ILE A C 1
ATOM 1300 O O . ILE A 1 171 ? 2.832 3.917 3.078 1.00 96.12 171 ILE A O 1
ATOM 1304 N N . LEU A 1 172 ? 4.219 5.485 3.932 1.00 95.44 172 LEU A N 1
ATOM 1305 C CA . LEU A 1 172 ? 3.902 5.231 5.332 1.00 95.44 172 LEU A CA 1
ATOM 1306 C C . LEU A 1 172 ? 2.925 6.285 5.851 1.00 95.44 172 LEU A C 1
ATOM 1308 O O . LEU A 1 172 ? 3.205 7.479 5.819 1.00 95.44 172 LEU A O 1
ATOM 1312 N N . THR A 1 173 ? 1.793 5.845 6.389 1.00 95.56 173 THR A N 1
ATOM 1313 C CA . THR A 1 173 ? 0.760 6.721 6.950 1.00 95.56 173 THR A CA 1
ATOM 1314 C C . THR A 1 173 ? 0.487 6.346 8.398 1.00 95.56 173 THR A C 1
ATOM 1316 O O . THR A 1 173 ? 0.243 5.183 8.713 1.00 95.56 173 THR A O 1
ATOM 1319 N N . GLN A 1 174 ? 0.490 7.337 9.286 1.00 95.94 174 GLN A N 1
ATOM 1320 C CA . GLN A 1 174 ? 0.098 7.156 10.682 1.00 95.94 174 GLN A CA 1
ATOM 1321 C C . GLN A 1 174 ? -1.406 7.395 10.843 1.00 95.94 174 GLN A C 1
ATOM 1323 O O . GLN A 1 174 ? -1.942 8.370 10.315 1.00 95.94 174 GLN A O 1
ATOM 1328 N N . VAL A 1 175 ? -2.077 6.516 11.588 1.00 97.12 175 VAL A N 1
ATOM 1329 C CA . VAL A 1 175 ? -3.509 6.602 11.904 1.00 97.12 175 VAL A CA 1
ATOM 1330 C C . VAL A 1 175 ? -3.672 6.620 13.416 1.00 97.12 175 VAL A C 1
ATOM 1332 O O . VAL A 1 175 ? -3.262 5.690 14.115 1.00 97.12 175 VAL A O 1
ATOM 1335 N N . LYS A 1 176 ? -4.264 7.686 13.947 1.00 97.38 176 LYS A N 1
ATOM 1336 C CA . LYS A 1 176 ? -4.468 7.854 15.388 1.00 97.38 176 LYS A CA 1
ATOM 1337 C C . LYS A 1 176 ? -5.628 6.984 15.888 1.00 97.38 176 LYS A C 1
ATOM 1339 O O . LYS A 1 176 ? -6.501 6.600 15.104 1.00 97.38 176 LYS A O 1
ATOM 1344 N N . PRO A 1 177 ? -5.669 6.683 17.195 1.00 97.88 177 PRO A N 1
ATOM 1345 C CA . PRO A 1 177 ? -6.841 6.086 17.826 1.00 97.88 177 PRO A CA 1
ATOM 1346 C C . PRO A 1 177 ? -8.104 6.918 17.567 1.00 97.88 177 PRO A C 1
ATOM 1348 O O . PRO A 1 177 ? -8.082 8.140 17.733 1.00 97.88 177 PRO A O 1
ATOM 1351 N N . GLY A 1 178 ? -9.204 6.269 17.188 1.00 96.81 178 GLY A N 1
ATOM 1352 C CA . GLY A 1 178 ? -10.481 6.937 16.908 1.00 96.81 178 GLY A CA 1
ATOM 1353 C C . GLY A 1 178 ? -10.527 7.748 15.605 1.00 96.81 178 GLY A C 1
ATOM 1354 O O . GLY A 1 178 ? -11.461 8.527 15.424 1.00 96.81 178 GLY A O 1
ATOM 1355 N N . GLU A 1 179 ? -9.533 7.620 14.720 1.00 96.56 179 GLU A N 1
ATOM 1356 C CA . GLU A 1 179 ? -9.438 8.388 13.474 1.00 96.56 179 GLU A CA 1
ATOM 1357 C C . GLU A 1 179 ? -9.992 7.624 12.259 1.00 96.56 179 GLU A C 1
ATOM 1359 O O . GLU A 1 179 ? -9.727 6.436 12.062 1.00 96.56 179 GLU A O 1
ATOM 1364 N N . ASP A 1 180 ? -10.699 8.354 11.393 1.00 96.38 180 ASP A N 1
ATOM 1365 C CA . ASP A 1 180 ? -10.988 7.956 10.016 1.00 96.38 180 ASP A CA 1
ATOM 1366 C C . ASP A 1 180 ? -9.941 8.580 9.083 1.00 96.38 180 ASP A C 1
ATOM 1368 O O . ASP A 1 180 ? -10.021 9.765 8.751 1.00 96.38 180 ASP A O 1
ATOM 1372 N N . LYS A 1 181 ? -8.973 7.783 8.629 1.00 96.50 181 LYS A N 1
ATOM 1373 C CA . LYS A 1 181 ? -7.898 8.230 7.736 1.00 96.50 181 LYS A CA 1
ATOM 1374 C C . LYS A 1 181 ? -8.165 7.808 6.296 1.00 96.50 181 LYS A C 1
ATOM 1376 O O . LYS A 1 181 ? -8.543 6.667 6.028 1.00 96.50 181 LYS A O 1
ATOM 1381 N N . TRP A 1 182 ? -7.943 8.721 5.358 1.00 96.62 182 TRP A N 1
ATOM 1382 C CA . TRP A 1 182 ? -7.935 8.416 3.929 1.00 96.62 182 TRP A CA 1
ATOM 1383 C C . TRP A 1 182 ? -6.495 8.324 3.445 1.00 96.62 182 TRP A C 1
ATOM 1385 O O . TRP A 1 182 ? -5.668 9.131 3.839 1.00 96.62 182 TRP A O 1
ATOM 1395 N N . ASN A 1 183 ? -6.208 7.343 2.600 1.00 95.00 183 ASN A N 1
ATOM 1396 C CA . ASN A 1 183 ? -4.936 7.215 1.904 1.00 95.00 183 ASN A CA 1
ATOM 1397 C C . ASN A 1 183 ? -5.246 7.018 0.417 1.00 95.00 183 ASN A C 1
ATOM 1399 O O . ASN A 1 183 ? -6.068 6.167 0.078 1.00 95.00 183 ASN A O 1
ATOM 1403 N N . ALA A 1 184 ? -4.644 7.815 -0.459 1.00 95.75 184 ALA A N 1
ATOM 1404 C CA . ALA A 1 184 ? -4.834 7.706 -1.897 1.00 95.75 184 ALA A CA 1
ATOM 1405 C C . ALA A 1 184 ? -3.470 7.689 -2.577 1.00 95.75 184 ALA A C 1
ATOM 1407 O O . ALA A 1 184 ? -2.725 8.662 -2.502 1.00 95.75 184 ALA A O 1
ATOM 1408 N N . THR A 1 185 ? -3.162 6.594 -3.262 1.00 94.94 185 THR A N 1
ATOM 1409 C CA . THR A 1 185 ? -1.872 6.384 -3.907 1.00 94.94 185 THR A CA 1
ATOM 1410 C C . THR A 1 185 ? -2.030 6.058 -5.382 1.00 94.94 185 THR A C 1
ATOM 1412 O O . THR A 1 185 ? -2.971 5.374 -5.800 1.00 94.94 185 THR A O 1
ATOM 1415 N N . ARG A 1 186 ? -1.083 6.520 -6.195 1.00 93.12 186 ARG A N 1
ATOM 1416 C CA . ARG A 1 186 ? -0.850 5.957 -7.531 1.00 93.12 186 ARG A CA 1
ATOM 1417 C C . ARG A 1 186 ? 0.254 4.931 -7.443 1.00 93.12 186 ARG A C 1
ATOM 1419 O O . ARG A 1 186 ? 1.259 5.171 -6.783 1.00 93.12 186 ARG A O 1
ATOM 1426 N N . ILE A 1 187 ? 0.032 3.801 -8.098 1.00 94.31 187 ILE A N 1
ATOM 1427 C CA . ILE A 1 187 ? 0.950 2.670 -8.119 1.00 94.31 187 ILE A CA 1
ATOM 1428 C C . ILE A 1 187 ? 1.407 2.461 -9.545 1.00 94.31 187 ILE A C 1
ATOM 1430 O O . ILE A 1 187 ? 0.651 1.963 -10.385 1.00 94.31 187 ILE A O 1
ATOM 1434 N N . ASP A 1 188 ? 2.647 2.855 -9.787 1.00 90.69 188 ASP A N 1
ATOM 1435 C CA . ASP A 1 188 ? 3.302 2.807 -11.079 1.00 90.69 188 ASP A CA 1
ATOM 1436 C C . ASP A 1 188 ? 4.062 1.493 -11.246 1.00 90.69 188 ASP A C 1
ATOM 1438 O O . ASP A 1 188 ? 4.819 1.066 -10.372 1.00 90.69 188 ASP A O 1
ATOM 1442 N N . GLY A 1 189 ? 3.877 0.863 -12.401 1.00 90.38 189 GLY A N 1
ATOM 1443 C CA . GLY A 1 189 ? 4.609 -0.329 -12.803 1.00 90.38 189 GLY A CA 1
ATOM 1444 C C . GLY A 1 189 ? 4.819 -0.327 -14.309 1.00 90.38 189 GLY A C 1
ATOM 1445 O O . GLY A 1 189 ? 3.920 -0.694 -15.063 1.00 90.38 189 GLY A O 1
ATOM 1446 N N . LYS A 1 190 ? 6.014 0.062 -14.758 1.00 87.94 190 LYS A N 1
ATOM 1447 C CA . LYS A 1 190 ? 6.364 0.124 -16.182 1.00 87.94 190 LYS A CA 1
ATOM 1448 C C . LYS A 1 190 ? 7.482 -0.870 -16.502 1.00 87.94 190 LYS A C 1
ATOM 1450 O O . LYS A 1 190 ? 8.627 -0.616 -16.124 1.00 87.94 190 LYS A O 1
ATOM 1455 N N . PRO A 1 191 ? 7.188 -1.970 -17.215 1.00 86.12 191 PRO A N 1
ATOM 1456 C CA . PRO A 1 191 ? 8.208 -2.902 -17.672 1.00 86.12 191 PRO A CA 1
ATOM 1457 C C . PRO A 1 191 ? 9.239 -2.233 -18.579 1.00 86.12 191 PRO A C 1
ATOM 1459 O O . PRO A 1 191 ? 8.911 -1.357 -19.387 1.00 86.12 191 PRO A O 1
ATOM 1462 N N . SER A 1 192 ? 10.484 -2.687 -18.494 1.00 74.38 192 SER A N 1
ATOM 1463 C CA . SER A 1 192 ? 11.490 -2.381 -19.499 1.00 74.38 192 SER A CA 1
ATOM 1464 C C . SER A 1 192 ? 11.103 -3.137 -20.787 1.00 74.38 192 SER A C 1
ATOM 1466 O O . SER A 1 192 ? 11.047 -4.362 -20.832 1.00 74.38 192 SER A O 1
ATOM 1468 N N . GLY A 1 193 ? 10.656 -2.423 -21.825 1.00 65.44 193 GLY A N 1
ATOM 1469 C CA . GLY A 1 193 ? 10.227 -3.058 -23.084 1.00 65.44 193 GLY A CA 1
ATOM 1470 C C . GLY A 1 193 ? 11.383 -3.749 -23.834 1.00 65.44 193 GLY A C 1
ATOM 1471 O O . GLY A 1 193 ? 12.514 -3.797 -23.361 1.00 65.44 193 GLY A O 1
ATOM 1472 N N . SER A 1 194 ? 11.157 -4.183 -25.083 1.00 41.44 194 SER A N 1
ATOM 1473 C CA . SER A 1 194 ? 12.208 -4.734 -25.972 1.00 41.44 194 SER A CA 1
ATOM 1474 C C . SER A 1 194 ? 13.269 -3.715 -26.432 1.00 41.44 194 SER A C 1
ATOM 1476 O O . SER A 1 194 ? 14.129 -4.032 -27.250 1.00 41.44 194 SER A O 1
ATOM 1478 N N . SER A 1 195 ? 13.210 -2.481 -25.932 1.00 38.47 195 SER A N 1
ATOM 1479 C CA . SER A 1 195 ? 14.234 -1.455 -26.100 1.00 38.47 195 SER A CA 1
ATOM 1480 C C . SER A 1 195 ? 14.446 -0.762 -24.759 1.00 38.47 195 SER A C 1
ATOM 1482 O O . SER A 1 195 ? 13.776 0.220 -24.427 1.00 38.47 195 SER A O 1
ATOM 1484 N N . THR A 1 196 ? 15.368 -1.290 -23.967 1.00 39.88 196 THR A N 1
ATOM 1485 C CA . THR A 1 196 ? 15.834 -0.650 -22.744 1.00 39.88 196 THR A CA 1
ATOM 1486 C C . THR A 1 196 ? 16.692 0.551 -23.130 1.00 39.88 196 THR A C 1
ATOM 1488 O O . THR A 1 196 ? 17.893 0.443 -23.372 1.00 39.88 196 THR A O 1
ATOM 1491 N N . LYS A 1 197 ? 16.081 1.738 -23.241 1.00 42.47 197 LYS A N 1
ATOM 1492 C CA . LYS A 1 197 ? 16.893 2.953 -23.143 1.00 42.47 197 LYS A CA 1
ATOM 1493 C C . LYS A 1 197 ? 17.465 2.976 -21.721 1.00 42.47 197 LYS A C 1
ATOM 1495 O O . LYS A 1 197 ? 16.693 2.787 -20.779 1.00 42.47 197 LYS A O 1
ATOM 1500 N N . PRO A 1 198 ? 18.782 3.163 -21.546 1.00 45.66 198 PRO A N 1
ATOM 1501 C CA . PRO A 1 198 ? 19.335 3.388 -20.223 1.00 45.66 198 PRO A CA 1
ATOM 1502 C C . PRO A 1 198 ? 18.653 4.615 -19.618 1.00 45.66 198 PRO A C 1
ATOM 1504 O O . PRO A 1 198 ? 18.443 5.614 -20.308 1.00 45.66 198 PRO A O 1
ATOM 1507 N N . VAL A 1 199 ? 18.297 4.514 -18.342 1.00 49.22 199 VAL A N 1
ATOM 1508 C CA . VAL A 1 199 ? 17.755 5.621 -17.553 1.00 49.22 199 VAL A CA 1
ATOM 1509 C C . VAL A 1 199 ? 18.834 6.698 -17.510 1.00 49.22 199 VAL A C 1
ATOM 1511 O O . VAL A 1 199 ? 19.865 6.532 -16.857 1.00 49.22 199 VAL A O 1
ATOM 1514 N N . ASN A 1 200 ? 18.647 7.750 -18.298 1.00 46.38 200 ASN A N 1
ATOM 1515 C CA . ASN A 1 200 ? 19.464 8.955 -18.269 1.00 46.38 200 ASN A CA 1
ATOM 1516 C C . ASN A 1 200 ? 18.693 10.060 -17.536 1.00 46.38 200 ASN A C 1
ATOM 1518 O O . ASN A 1 200 ? 17.502 9.912 -17.271 1.00 46.38 200 ASN A O 1
ATOM 1522 N N . ASP A 1 201 ? 19.360 11.169 -17.223 1.00 41.84 201 ASP A N 1
ATOM 1523 C CA . ASP A 1 201 ? 18.752 12.293 -16.494 1.00 41.84 201 ASP A CA 1
ATOM 1524 C C . ASP A 1 201 ? 17.464 12.810 -17.170 1.00 41.84 201 ASP A C 1
ATOM 1526 O O . ASP A 1 201 ? 16.552 13.282 -16.502 1.00 41.84 201 ASP A O 1
ATOM 1530 N N . THR A 1 202 ? 17.338 12.629 -18.490 1.00 42.38 202 THR A N 1
ATOM 1531 C CA . THR A 1 202 ? 16.140 12.967 -19.271 1.00 42.38 202 THR A CA 1
ATOM 1532 C C . THR A 1 202 ? 14.930 12.099 -18.922 1.00 42.38 202 THR A C 1
ATOM 1534 O O . THR A 1 202 ? 13.812 12.587 -18.997 1.00 42.38 202 THR A O 1
ATOM 1537 N N . TRP A 1 203 ? 15.124 10.843 -18.508 1.00 51.50 203 TRP A N 1
ATOM 1538 C CA . TRP A 1 203 ? 14.037 9.955 -18.086 1.00 51.50 203 TRP A CA 1
ATOM 1539 C C . TRP A 1 203 ? 13.420 10.407 -16.757 1.00 51.50 203 TRP A C 1
ATOM 1541 O O . TRP A 1 203 ? 12.197 10.413 -16.634 1.00 51.50 203 TRP A O 1
ATOM 1551 N N . LEU A 1 204 ? 14.249 10.855 -15.801 1.00 45.91 204 LEU A N 1
ATOM 1552 C CA . LEU A 1 204 ? 13.755 11.520 -14.591 1.00 45.91 204 LEU A CA 1
ATOM 1553 C C . LEU A 1 204 ? 12.998 12.797 -14.955 1.00 45.91 204 LEU A C 1
ATOM 1555 O O . LEU A 1 204 ? 11.909 12.987 -14.450 1.00 45.91 204 LEU A O 1
ATOM 1559 N N . THR A 1 205 ? 13.499 13.621 -15.880 1.00 44.03 205 THR A N 1
ATOM 1560 C CA . THR A 1 205 ? 12.805 14.852 -16.303 1.00 44.03 205 THR A CA 1
ATOM 1561 C C . THR A 1 205 ? 11.506 14.584 -17.077 1.00 44.03 205 THR A C 1
ATOM 1563 O O . THR A 1 205 ? 10.558 15.353 -16.978 1.00 44.03 205 THR A O 1
ATOM 1566 N N . GLU A 1 206 ? 11.424 13.501 -17.852 1.00 51.06 206 GLU A N 1
ATOM 1567 C CA . GLU A 1 206 ? 10.191 13.056 -18.516 1.00 51.06 206 GLU A CA 1
ATOM 1568 C C . GLU A 1 206 ? 9.171 12.529 -17.495 1.00 51.06 206 GLU A C 1
ATOM 1570 O O . GLU A 1 206 ? 7.976 12.770 -17.649 1.00 51.06 206 GLU A O 1
ATOM 1575 N N . TRP A 1 207 ? 9.637 11.868 -16.432 1.00 53.03 207 TRP A N 1
ATOM 1576 C CA . TRP A 1 207 ? 8.820 11.417 -15.305 1.00 53.03 207 TRP A CA 1
ATOM 1577 C C . TRP A 1 207 ? 8.385 12.574 -14.387 1.00 53.03 207 TRP A C 1
ATOM 1579 O O . TRP A 1 207 ? 7.215 12.679 -14.055 1.00 53.03 207 TRP A O 1
ATOM 1589 N N . GLU A 1 208 ? 9.269 13.519 -14.069 1.00 44.75 208 GLU A N 1
ATOM 1590 C CA . GLU A 1 208 ? 8.966 14.811 -13.424 1.00 44.75 208 GLU A CA 1
ATOM 1591 C C . GLU A 1 208 ? 8.051 15.681 -14.319 1.00 44.75 208 GLU A C 1
ATOM 1593 O O . GLU A 1 208 ? 7.209 16.453 -13.860 1.00 44.75 208 GLU A O 1
ATOM 1598 N N . GLY A 1 209 ? 8.139 15.527 -15.642 1.00 44.84 209 GLY A N 1
ATOM 1599 C CA . GLY A 1 209 ? 7.179 16.077 -16.602 1.00 44.84 209 GLY A CA 1
ATOM 1600 C C . GLY A 1 209 ? 5.813 15.382 -16.529 1.00 44.84 209 GLY A C 1
ATOM 1601 O O . GLY A 1 209 ? 4.770 16.027 -16.683 1.00 44.84 209 GLY A O 1
ATOM 1602 N N . GLN A 1 210 ? 5.798 14.080 -16.221 1.00 47.94 210 GLN A N 1
ATOM 1603 C CA . GLN A 1 210 ? 4.591 13.361 -15.818 1.00 47.94 210 GLN A CA 1
ATOM 1604 C C . GLN A 1 210 ? 4.096 13.819 -14.438 1.00 47.94 210 GLN A C 1
ATOM 1606 O O . GLN A 1 210 ? 2.886 13.915 -14.275 1.00 47.94 210 GLN A O 1
ATOM 1611 N N . GLU A 1 211 ? 4.955 14.246 -13.500 1.00 45.25 211 GLU A N 1
ATOM 1612 C CA . GLU A 1 211 ? 4.536 14.919 -12.253 1.00 45.25 211 GLU A CA 1
ATOM 1613 C C . GLU A 1 211 ? 3.771 16.227 -12.534 1.00 45.25 211 GLU A C 1
ATOM 1615 O O . GLU A 1 211 ? 2.795 16.528 -11.845 1.00 45.25 211 GLU A O 1
ATOM 1620 N N . HIS A 1 212 ? 4.127 16.971 -13.591 1.00 35.53 212 HIS A N 1
ATOM 1621 C CA . HIS A 1 212 ? 3.412 18.192 -14.002 1.00 35.53 212 HIS A CA 1
ATOM 1622 C C . HIS A 1 212 ? 2.084 17.941 -14.733 1.00 35.53 212 HIS A C 1
ATOM 1624 O O . HIS A 1 212 ? 1.213 18.810 -14.726 1.00 35.53 212 HIS A O 1
ATOM 1630 N N . SER A 1 213 ? 1.887 16.765 -15.334 1.00 38.00 213 SER A N 1
ATOM 1631 C CA . SER A 1 213 ? 0.596 16.359 -15.922 1.00 38.00 213 SER A CA 1
ATOM 1632 C C . SER A 1 213 ? -0.252 15.490 -14.976 1.00 38.00 213 SER A C 1
ATOM 1634 O O . SER A 1 213 ? -1.463 15.391 -15.151 1.00 38.00 213 SER A O 1
ATOM 1636 N N . ALA A 1 214 ? 0.354 14.944 -13.916 1.00 42.44 214 ALA A N 1
ATOM 1637 C CA . ALA A 1 214 ? -0.274 14.264 -12.781 1.00 42.44 214 ALA A CA 1
ATOM 1638 C C . ALA A 1 214 ? -0.678 15.219 -11.641 1.00 42.44 214 ALA A C 1
ATOM 1640 O O . ALA A 1 214 ? -1.113 14.759 -10.583 1.00 42.44 214 ALA A O 1
ATOM 1641 N N . GLY A 1 215 ? -0.543 16.530 -11.867 1.00 42.12 215 GLY A N 1
ATOM 1642 C CA . GLY A 1 215 ? -0.752 17.620 -10.922 1.00 42.12 215 GLY A CA 1
ATOM 1643 C C . GLY A 1 215 ? -2.183 17.789 -10.418 1.00 42.12 215 GLY A C 1
ATOM 1644 O O . GLY A 1 215 ? -2.820 18.814 -10.648 1.00 42.12 215 GLY A O 1
ATOM 1645 N N . THR A 1 216 ? -2.669 16.850 -9.620 1.00 52.62 216 THR A N 1
ATOM 1646 C CA . THR A 1 216 ? -3.554 17.224 -8.519 1.00 52.62 216 THR A CA 1
ATOM 1647 C C . THR A 1 216 ? -3.215 16.364 -7.313 1.00 52.62 216 THR A C 1
ATOM 1649 O O . THR A 1 216 ? -3.826 15.329 -7.071 1.00 52.62 216 THR A O 1
ATOM 1652 N N . LYS A 1 217 ? -2.217 16.813 -6.534 1.00 68.31 217 LYS A N 1
ATOM 1653 C CA . LYS A 1 217 ? -2.277 16.579 -5.088 1.00 68.31 217 LYS A CA 1
ATOM 1654 C C . LYS A 1 217 ? -3.610 17.167 -4.649 1.00 68.31 217 LYS A C 1
ATOM 1656 O O . LYS A 1 217 ? -3.856 18.356 -4.869 1.00 68.31 217 LYS A O 1
ATOM 1661 N N . PHE A 1 218 ? -4.501 16.330 -4.143 1.00 82.88 218 PHE A N 1
ATOM 1662 C CA . PHE A 1 218 ? -5.785 16.819 -3.679 1.00 82.88 218 PH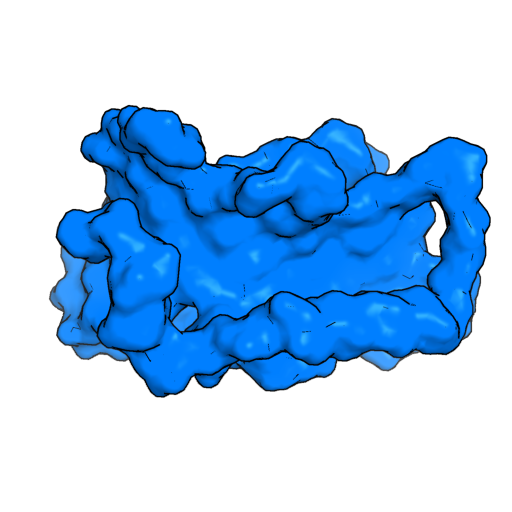E A CA 1
ATOM 1663 C C . PHE A 1 218 ? -5.531 17.621 -2.410 1.00 82.88 218 PHE A C 1
ATOM 1665 O O . PHE A 1 218 ? -4.824 17.162 -1.517 1.00 82.88 218 PHE A O 1
ATOM 1672 N N . SER A 1 219 ? -6.082 18.832 -2.339 1.00 83.31 219 SER A N 1
ATOM 1673 C CA . SER A 1 219 ? -5.936 19.681 -1.153 1.00 83.31 219 SER A CA 1
ATOM 1674 C C . SER A 1 219 ? -6.517 19.021 0.096 1.00 83.31 219 SER A C 1
ATOM 1676 O O . SER A 1 219 ? -6.072 19.296 1.206 1.00 83.31 219 SER A O 1
ATOM 1678 N N . ASP A 1 220 ? -7.533 18.180 -0.095 1.00 89.38 220 ASP A N 1
ATOM 1679 C CA . ASP A 1 220 ? -8.234 17.457 0.949 1.00 89.38 220 ASP A CA 1
ATOM 1680 C C . ASP A 1 220 ? -9.023 16.261 0.374 1.00 89.38 220 ASP A C 1
ATOM 1682 O O . ASP A 1 220 ? -9.095 16.013 -0.834 1.00 89.38 220 ASP A O 1
ATOM 1686 N N . VAL A 1 221 ? -9.668 15.521 1.276 1.00 91.06 221 VAL A N 1
ATOM 1687 C CA . VAL A 1 221 ? -10.535 14.383 0.946 1.00 91.06 221 VAL A CA 1
ATOM 1688 C C . VAL A 1 221 ? -11.781 14.805 0.151 1.00 91.06 221 VAL A C 1
ATOM 1690 O O . VAL A 1 221 ? -12.342 13.987 -0.576 1.00 91.06 221 VAL A O 1
ATOM 1693 N N . ALA A 1 222 ? -12.248 16.051 0.267 1.00 92.00 222 ALA A N 1
ATOM 1694 C CA . ALA A 1 222 ? -13.410 16.517 -0.486 1.00 92.00 222 ALA A CA 1
ATOM 1695 C C . ALA A 1 222 ? -13.065 16.697 -1.971 1.00 92.00 222 ALA A C 1
ATOM 1697 O O . ALA A 1 222 ? -13.825 16.241 -2.824 1.00 92.00 222 ALA A O 1
ATOM 1698 N N . ALA A 1 223 ? -11.894 17.261 -2.275 1.00 91.44 223 ALA A N 1
ATOM 1699 C CA . ALA A 1 223 ? -11.352 17.345 -3.626 1.00 91.44 223 ALA A CA 1
ATOM 1700 C C . ALA A 1 223 ? -11.117 15.948 -4.224 1.00 91.44 223 ALA A C 1
ATOM 1702 O O . ALA A 1 223 ? -11.513 15.700 -5.360 1.00 91.44 223 ALA A O 1
ATOM 1703 N N . LEU A 1 224 ? -10.580 15.006 -3.436 1.00 91.94 224 LEU A N 1
ATOM 1704 C CA . LEU A 1 224 ? -10.442 13.605 -3.857 1.00 91.94 224 LEU A CA 1
ATOM 1705 C C . LEU A 1 224 ? -11.802 12.987 -4.229 1.00 91.94 224 LEU A C 1
ATOM 1707 O O . LEU A 1 224 ? -11.940 12.357 -5.272 1.00 91.94 224 LEU A O 1
ATOM 1711 N N . LYS A 1 225 ? -12.830 13.173 -3.394 1.00 92.88 225 LYS A N 1
ATOM 1712 C CA . LYS A 1 225 ? -14.184 12.655 -3.659 1.00 92.88 225 LYS A CA 1
ATOM 1713 C C . LYS A 1 225 ? -14.864 13.319 -4.854 1.00 92.88 225 LYS A C 1
ATOM 1715 O O . LYS A 1 225 ? -15.681 12.673 -5.504 1.00 92.88 225 LYS A O 1
ATOM 1720 N N . ALA A 1 226 ? -14.551 14.582 -5.134 1.00 91.12 226 ALA A N 1
ATOM 1721 C CA . ALA A 1 226 ? -15.055 15.274 -6.315 1.00 91.12 226 ALA A CA 1
ATOM 1722 C C . ALA A 1 226 ? -14.480 14.673 -7.608 1.00 91.12 226 ALA A C 1
ATOM 1724 O O . ALA A 1 226 ? -15.221 14.503 -8.573 1.00 91.12 226 ALA A O 1
ATOM 1725 N N . GLU A 1 227 ? -13.196 14.302 -7.601 1.00 90.19 227 GLU A N 1
ATOM 1726 C CA . GLU A 1 227 ? -12.532 13.651 -8.738 1.00 90.19 227 GLU A CA 1
ATOM 1727 C C . GLU A 1 227 ? -12.933 12.178 -8.898 1.00 90.19 227 GLU A C 1
ATOM 1729 O O . GLU A 1 227 ? -13.051 11.675 -10.014 1.00 90.19 227 GLU A O 1
ATOM 1734 N N . PHE A 1 228 ? -13.194 11.483 -7.786 1.00 90.50 228 PHE A N 1
ATOM 1735 C CA . PHE A 1 228 ? -13.598 10.078 -7.778 1.00 90.50 228 PHE A CA 1
ATOM 1736 C C . PHE A 1 228 ? -15.020 9.903 -7.215 1.00 90.50 228 PHE A C 1
ATOM 1738 O O . PHE A 1 228 ? -15.183 9.528 -6.048 1.00 90.50 228 PHE A O 1
ATOM 1745 N N . PRO A 1 229 ? -16.075 10.079 -8.039 1.00 87.44 229 PRO A N 1
ATOM 1746 C CA . PRO A 1 229 ? -17.467 9.912 -7.608 1.00 87.44 229 PRO A CA 1
ATOM 1747 C C . PRO A 1 229 ? -17.799 8.529 -7.027 1.00 87.44 229 PRO A C 1
ATOM 1749 O O . PRO A 1 229 ? -18.761 8.393 -6.278 1.00 87.44 229 PRO A O 1
ATOM 1752 N N . CYS A 1 230 ? -17.001 7.498 -7.330 1.00 88.25 230 CYS A N 1
ATOM 1753 C CA . CYS A 1 230 ? -17.140 6.148 -6.770 1.00 88.25 230 CYS A CA 1
ATOM 1754 C C . CYS A 1 230 ? -16.853 6.060 -5.255 1.00 88.25 230 CYS A C 1
ATOM 1756 O O . CYS A 1 230 ? -17.085 5.014 -4.640 1.00 88.25 230 CYS A O 1
ATOM 1758 N N . LEU A 1 231 ? -16.333 7.136 -4.652 1.00 89.00 231 LEU A N 1
ATOM 1759 C CA . LEU A 1 231 ? -16.073 7.255 -3.216 1.00 89.00 231 LEU A CA 1
ATOM 1760 C C . LEU A 1 231 ? -17.282 7.753 -2.404 1.00 89.00 231 LEU A C 1
ATOM 1762 O O . LEU A 1 231 ? -17.180 7.811 -1.172 1.00 89.00 231 LEU A O 1
ATOM 1766 N N . ALA A 1 232 ? -18.367 8.156 -3.076 1.00 73.88 232 ALA A N 1
ATOM 1767 C CA . ALA A 1 232 ? -19.608 8.614 -2.452 1.00 73.88 232 ALA A CA 1
ATOM 1768 C C . ALA A 1 232 ? -20.383 7.479 -1.760 1.00 73.88 232 ALA A C 1
ATOM 1770 O O . ALA A 1 232 ? -20.355 6.327 -2.252 1.00 73.88 232 ALA A O 1
#

InterPro domains:
  IPR016624 Uncharacterised conserved protein UCP014753 [PIRSF014753] (2-203)
  IPR016624 Uncharacterised conserved protein UCP014753 [PTHR35339] (2-208)
  IPR049237 DUF2264, C-terminal domain [PF20938] (1-209)

pLDDT: mean 84.73, std 17.55, range [35.53, 98.5]